Protein AF-A0AAP7IF58-F1 (afdb_monomer_lite)

Sequence (255 aa):
MSETLNISQKAHDRIKEIFDTTFDDEDFILTAIEEEQSNMLSVLTNERLRTEGFPEGATQENVSHKYHVKNNIDLDMWVEIHVVSLGLEGASDYDLEKQADDDIAVLGTIMENFQYVTLELEILESVEEWKSQNVVMTYSEVVHNIQAVISSTPYNFIQYMMIVNPYTIDEAIRQSFAEKEGVEIYNISDLKEGVDYAITLIQNDNVFRVADIAYKRIKDKEFDLAQYLDSQTFFKDIDLQNAVTIDVDILLEGN

Structure (mmCIF, N/CA/C/O backbone):
data_AF-A0AAP7IF58-F1
#
_entry.id   AF-A0AAP7IF58-F1
#
loop_
_atom_site.group_PDB
_atom_site.id
_atom_site.type_symbol
_atom_site.label_atom_id
_atom_site.label_alt_id
_atom_site.label_comp_id
_atom_site.label_asym_id
_atom_site.label_entity_id
_atom_site.label_seq_id
_atom_site.pdbx_PDB_ins_code
_atom_site.Cartn_x
_atom_site.Cartn_y
_atom_site.Cartn_z
_atom_site.occupancy
_atom_site.B_iso_or_equiv
_atom_site.auth_seq_id
_atom_site.auth_comp_id
_atom_site.auth_asym_id
_atom_site.auth_atom_id
_atom_site.pdbx_PDB_model_num
ATOM 1 N N . MET A 1 1 ? 6.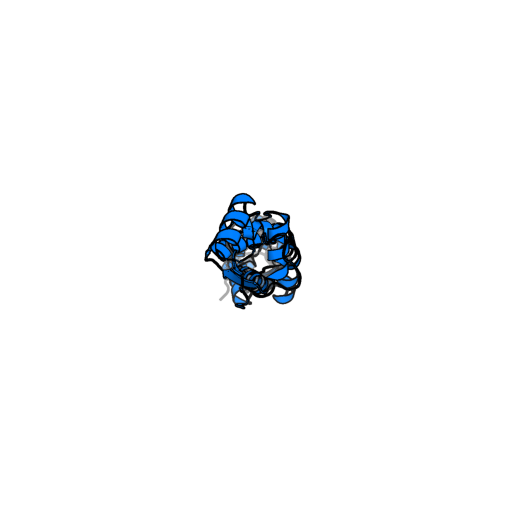810 8.690 -43.695 1.00 35.59 1 MET A N 1
ATOM 2 C CA . MET A 1 1 ? 7.985 8.451 -44.556 1.00 35.59 1 MET A CA 1
ATOM 3 C C . MET A 1 1 ? 9.163 8.621 -43.627 1.00 35.59 1 MET A C 1
ATOM 5 O O . MET A 1 1 ? 9.346 9.741 -43.182 1.00 35.59 1 MET A O 1
ATOM 9 N N . SER A 1 2 ? 9.808 7.526 -43.217 1.00 40.31 2 SER A N 1
ATOM 10 C CA . SER A 1 2 ? 10.996 7.601 -42.358 1.00 40.31 2 SER A CA 1
ATOM 11 C C . SER A 1 2 ? 12.122 8.181 -43.212 1.00 40.31 2 SER A C 1
ATOM 13 O O . SER A 1 2 ? 12.410 7.665 -44.298 1.00 40.31 2 SER A O 1
ATOM 15 N N . GLU A 1 3 ? 12.676 9.311 -42.784 1.00 54.25 3 GLU A N 1
ATOM 16 C CA . GLU A 1 3 ? 14.002 9.703 -43.238 1.00 54.25 3 GLU A CA 1
ATOM 17 C C . GLU A 1 3 ? 14.956 8.659 -42.664 1.00 54.25 3 GLU A C 1
ATOM 19 O O . GLU A 1 3 ? 14.905 8.314 -41.486 1.00 54.25 3 GLU A O 1
ATOM 24 N N . THR A 1 4 ? 15.745 8.034 -43.530 1.00 66.25 4 THR A N 1
ATOM 25 C CA . THR A 1 4 ? 16.731 7.057 -43.084 1.00 66.25 4 THR A CA 1
ATOM 26 C C . THR A 1 4 ? 17.783 7.815 -42.282 1.00 66.25 4 THR A C 1
ATOM 28 O O . THR A 1 4 ? 18.498 8.632 -42.864 1.00 66.25 4 THR A O 1
ATOM 31 N N . LEU A 1 5 ? 17.850 7.571 -40.969 1.00 77.06 5 LEU A N 1
ATOM 32 C CA . LEU A 1 5 ? 18.876 8.130 -40.088 1.00 77.06 5 LEU A CA 1
ATOM 33 C C . LEU A 1 5 ? 20.254 7.959 -40.728 1.00 77.06 5 LEU A C 1
ATOM 35 O O . LEU A 1 5 ? 20.603 6.876 -41.206 1.00 77.06 5 LEU A O 1
ATOM 39 N N . ASN A 1 6 ? 21.054 9.022 -40.727 1.00 84.50 6 ASN A N 1
ATOM 40 C CA . ASN A 1 6 ? 22.409 8.978 -41.264 1.00 84.50 6 ASN A CA 1
ATOM 41 C C . ASN A 1 6 ? 23.388 8.389 -40.232 1.00 84.50 6 ASN A C 1
ATOM 43 O O . ASN A 1 6 ? 24.265 9.091 -39.729 1.00 84.50 6 ASN A O 1
ATOM 47 N N . ILE A 1 7 ? 23.194 7.112 -39.896 1.00 85.88 7 ILE A N 1
ATOM 48 C CA . ILE A 1 7 ? 24.023 6.326 -38.971 1.00 85.88 7 ILE A CA 1
ATOM 49 C C . ILE A 1 7 ? 24.331 4.951 -39.577 1.00 85.88 7 ILE A C 1
ATOM 51 O O . ILE A 1 7 ? 23.637 4.490 -40.487 1.00 85.88 7 ILE A O 1
ATOM 55 N N . SER A 1 8 ? 25.377 4.274 -39.098 1.00 89.25 8 SER A N 1
ATOM 56 C CA . SER A 1 8 ? 25.658 2.908 -39.550 1.00 89.25 8 SER A CA 1
ATOM 57 C C . SER A 1 8 ? 24.661 1.902 -38.967 1.00 89.25 8 SER A C 1
ATOM 59 O O . SER A 1 8 ? 24.136 2.080 -37.867 1.00 89.25 8 SER A O 1
ATOM 61 N N . GLN A 1 9 ? 24.465 0.779 -39.667 1.00 90.00 9 GLN A N 1
ATOM 62 C CA . GLN A 1 9 ? 23.649 -0.328 -39.155 1.00 90.00 9 GLN A CA 1
ATOM 63 C C . GLN A 1 9 ? 24.203 -0.892 -37.838 1.00 90.00 9 GLN A C 1
ATOM 65 O O . GLN A 1 9 ? 23.442 -1.294 -36.970 1.00 90.00 9 GLN A O 1
ATOM 70 N N . LYS A 1 10 ? 25.532 -0.890 -37.670 1.00 90.12 10 LYS A N 1
ATOM 71 C CA . LYS A 1 10 ? 26.184 -1.383 -36.453 1.00 90.12 10 LYS A CA 1
ATOM 72 C C . LYS A 1 10 ? 25.820 -0.524 -35.240 1.00 90.12 10 LYS A C 1
ATOM 74 O O . LYS A 1 10 ? 25.446 -1.077 -34.212 1.00 90.12 10 LYS A O 1
ATOM 79 N N . ALA A 1 11 ? 25.916 0.800 -35.372 1.00 89.75 11 ALA A N 1
ATOM 80 C CA . ALA A 1 11 ? 25.546 1.725 -34.305 1.00 89.75 11 ALA A CA 1
ATOM 81 C C . ALA A 1 11 ? 24.043 1.645 -34.005 1.00 89.75 11 ALA A C 1
ATOM 83 O O . ALA A 1 11 ? 23.650 1.573 -32.846 1.00 89.75 11 ALA A O 1
ATOM 84 N N . HIS A 1 12 ? 23.214 1.573 -35.049 1.00 92.81 12 HIS A N 1
ATOM 85 C CA . HIS A 1 12 ? 21.772 1.386 -34.914 1.00 92.81 12 HIS A CA 1
ATOM 86 C C . HIS A 1 12 ? 21.418 0.135 -34.091 1.00 92.81 12 HIS A C 1
ATOM 88 O O . HIS A 1 12 ? 20.685 0.228 -33.109 1.00 92.81 12 HIS A O 1
ATOM 94 N N . ASP A 1 13 ? 21.960 -1.030 -34.461 1.00 92.75 13 ASP A N 1
ATOM 95 C CA . ASP A 1 13 ? 21.670 -2.298 -33.781 1.00 92.75 13 ASP A CA 1
ATOM 96 C C . ASP A 1 13 ? 22.154 -2.290 -32.325 1.00 92.75 13 ASP A C 1
ATOM 98 O O . ASP A 1 13 ? 21.493 -2.854 -31.455 1.00 92.75 13 ASP A O 1
ATOM 102 N N . ARG A 1 14 ? 23.272 -1.607 -32.044 1.00 91.50 14 ARG A N 1
ATOM 103 C CA . ARG A 1 14 ? 23.792 -1.452 -30.683 1.00 91.50 14 ARG A CA 1
ATOM 104 C C . ARG A 1 14 ? 22.882 -0.588 -29.810 1.00 91.50 14 ARG A C 1
ATOM 106 O O . ARG A 1 14 ? 22.557 -0.995 -28.702 1.00 91.50 14 ARG A O 1
ATOM 113 N N . ILE A 1 15 ? 22.448 0.573 -30.305 1.00 93.00 15 ILE A N 1
ATOM 114 C CA . ILE A 1 15 ? 21.514 1.451 -29.577 1.00 93.00 15 ILE A CA 1
ATOM 115 C C . ILE A 1 15 ? 20.202 0.703 -29.311 1.00 93.00 15 ILE A C 1
ATOM 117 O O . ILE A 1 15 ? 19.665 0.754 -28.207 1.00 93.00 15 ILE A O 1
ATOM 121 N N . LYS A 1 16 ? 19.714 -0.043 -30.308 1.00 94.94 16 LYS A N 1
ATOM 122 C CA . LYS A 1 16 ? 18.510 -0.869 -30.193 1.00 94.94 16 LYS A CA 1
ATOM 123 C C . LYS A 1 16 ? 18.621 -1.914 -29.080 1.00 94.94 16 LYS A C 1
ATOM 125 O O . LYS A 1 16 ? 17.696 -2.032 -28.287 1.00 94.94 16 LYS A O 1
ATOM 130 N N . GLU A 1 17 ? 19.735 -2.645 -29.021 1.00 94.94 17 GLU A N 1
ATOM 131 C CA . GLU A 1 17 ? 20.019 -3.636 -27.969 1.00 94.94 17 GLU A CA 1
ATOM 132 C C . GLU A 1 17 ? 20.046 -2.999 -26.573 1.00 94.94 17 GLU A C 1
ATOM 134 O O . GLU A 1 17 ? 19.559 -3.591 -25.609 1.00 94.94 17 GLU A O 1
ATOM 139 N N . ILE A 1 18 ? 20.589 -1.786 -26.463 1.00 94.62 18 ILE A N 1
ATOM 140 C CA . ILE A 1 18 ? 20.634 -1.060 -25.193 1.00 94.62 18 ILE A CA 1
ATOM 141 C C . ILE A 1 18 ? 19.223 -0.691 -24.741 1.00 94.62 18 ILE A C 1
ATOM 143 O O . ILE A 1 18 ? 18.865 -1.031 -23.621 1.00 94.62 18 ILE A O 1
ATOM 147 N N . PHE A 1 19 ? 18.390 -0.101 -25.608 1.00 94.88 19 PHE A N 1
ATOM 148 C CA . PHE A 1 19 ? 16.993 0.181 -25.256 1.00 94.88 19 PHE A CA 1
ATOM 149 C C . PHE A 1 19 ? 16.212 -1.083 -24.890 1.00 94.88 19 PHE A C 1
ATOM 151 O O . PHE A 1 19 ? 15.441 -1.046 -23.937 1.00 94.88 19 PHE A O 1
ATOM 158 N N . ASP A 1 20 ? 16.412 -2.187 -25.616 1.00 95.25 20 ASP A N 1
ATOM 159 C CA . ASP A 1 20 ? 15.797 -3.482 -25.293 1.00 95.25 20 ASP A CA 1
ATOM 160 C C . ASP A 1 20 ? 16.161 -3.908 -23.863 1.00 95.25 20 ASP A C 1
ATOM 162 O O . ASP A 1 20 ? 15.289 -4.139 -23.031 1.00 95.25 20 ASP A O 1
ATOM 166 N N . THR A 1 21 ? 17.456 -3.872 -23.540 1.00 94.44 21 THR A N 1
ATOM 167 C CA . THR A 1 21 ? 17.972 -4.225 -22.210 1.00 94.44 21 THR A CA 1
ATOM 168 C C . THR A 1 21 ? 17.466 -3.272 -21.123 1.00 94.44 21 THR A C 1
ATOM 170 O O . THR A 1 21 ? 17.133 -3.711 -20.027 1.00 94.44 21 THR A O 1
ATOM 173 N N . THR A 1 22 ? 17.388 -1.970 -21.410 1.00 93.69 22 THR A N 1
ATOM 174 C CA . THR A 1 22 ? 16.878 -0.967 -20.468 1.00 93.69 22 THR A CA 1
ATOM 175 C C . THR A 1 22 ? 15.392 -1.172 -20.180 1.00 93.69 22 THR A C 1
ATOM 177 O O . THR A 1 22 ? 14.984 -1.032 -19.034 1.00 93.69 22 THR A O 1
ATOM 180 N N . PHE A 1 23 ? 14.578 -1.513 -21.184 1.00 94.00 23 PHE A N 1
ATOM 181 C CA . PHE A 1 23 ? 13.160 -1.818 -20.970 1.00 94.00 23 PHE A CA 1
ATOM 182 C C . PHE A 1 23 ? 12.930 -3.176 -20.294 1.00 94.00 23 PHE A C 1
ATOM 184 O O . PHE A 1 23 ? 11.933 -3.319 -19.588 1.00 94.00 23 PHE A O 1
ATOM 191 N N . ASP A 1 24 ? 13.839 -4.138 -20.466 1.00 93.75 24 ASP A N 1
ATOM 192 C CA . ASP A 1 24 ? 13.829 -5.403 -19.721 1.00 93.75 24 ASP A CA 1
ATOM 193 C C . ASP A 1 24 ? 14.178 -5.211 -18.227 1.00 93.75 24 ASP A C 1
ATOM 195 O O . ASP A 1 24 ? 13.747 -6.005 -17.385 1.00 93.75 24 ASP A O 1
ATOM 199 N N . ASP A 1 25 ? 14.921 -4.155 -17.877 1.00 93.44 25 ASP A N 1
ATOM 200 C CA . ASP A 1 25 ? 15.233 -3.763 -16.496 1.00 93.44 25 ASP A CA 1
ATOM 201 C C . ASP A 1 25 ? 14.221 -2.731 -15.959 1.00 93.44 25 ASP A C 1
ATOM 203 O O . ASP A 1 25 ? 14.489 -1.532 -15.839 1.00 93.44 25 ASP A O 1
ATOM 207 N N . GLU A 1 26 ? 13.014 -3.210 -15.634 1.00 90.25 26 GLU A N 1
ATOM 208 C CA . GLU A 1 26 ? 11.931 -2.374 -15.089 1.00 90.25 26 GLU A CA 1
ATOM 209 C C . GLU A 1 26 ? 12.372 -1.588 -13.840 1.00 90.25 26 GLU A C 1
ATOM 211 O O . GLU A 1 26 ? 12.016 -0.417 -13.693 1.00 90.25 26 GLU A O 1
ATOM 216 N N . ASP A 1 27 ? 13.159 -2.211 -12.955 1.00 91.31 27 ASP A N 1
ATOM 217 C CA . ASP A 1 27 ? 13.590 -1.626 -11.680 1.00 91.31 27 ASP A CA 1
ATOM 218 C C . ASP A 1 27 ? 14.484 -0.400 -11.905 1.00 91.31 27 ASP A C 1
ATOM 220 O O . ASP A 1 27 ? 14.366 0.602 -11.189 1.00 91.31 27 ASP A O 1
ATOM 224 N N . PHE A 1 28 ? 15.342 -0.441 -12.927 1.00 91.69 28 PHE A N 1
ATOM 225 C CA . PHE A 1 28 ? 16.192 0.684 -13.298 1.00 91.69 28 PHE A CA 1
ATOM 226 C C . PHE A 1 28 ? 15.374 1.916 -13.714 1.00 91.69 28 PHE A C 1
ATOM 228 O O . PHE A 1 28 ? 15.616 3.023 -13.222 1.00 91.69 28 PHE A O 1
ATOM 235 N N . ILE A 1 29 ? 14.351 1.728 -14.554 1.00 91.62 29 ILE A N 1
ATOM 236 C CA . ILE A 1 29 ? 13.464 2.818 -14.988 1.00 91.62 29 ILE A CA 1
ATOM 237 C C . ILE A 1 29 ? 12.595 3.314 -13.823 1.00 91.62 29 ILE A C 1
ATOM 239 O O . ILE A 1 29 ? 12.428 4.523 -13.645 1.00 91.62 29 ILE A O 1
ATOM 243 N N . LEU A 1 30 ? 12.046 2.404 -13.014 1.00 91.12 30 LEU A N 1
ATOM 244 C CA . LEU A 1 30 ? 11.203 2.758 -11.869 1.00 91.12 30 LEU A CA 1
ATOM 245 C C . LEU A 1 30 ? 11.969 3.560 -10.819 1.00 91.12 30 LEU A C 1
ATOM 247 O O . LEU A 1 30 ? 11.430 4.543 -10.315 1.00 91.12 30 LEU A O 1
ATOM 251 N N . THR A 1 31 ? 13.230 3.212 -10.556 1.00 90.69 31 THR A N 1
ATOM 252 C CA . THR A 1 31 ? 14.094 3.972 -9.642 1.00 90.69 31 THR A CA 1
ATOM 253 C C . THR A 1 31 ? 14.252 5.420 -10.113 1.00 90.69 31 THR A C 1
ATOM 255 O O . THR A 1 31 ? 14.099 6.347 -9.320 1.00 90.69 31 THR A O 1
ATOM 258 N N . ALA A 1 32 ? 14.474 5.641 -11.413 1.00 88.56 32 ALA A N 1
ATOM 259 C CA . ALA A 1 32 ? 14.572 6.991 -11.968 1.00 88.56 32 ALA A CA 1
ATOM 260 C C . ALA A 1 32 ? 13.256 7.781 -11.817 1.00 88.56 32 ALA A C 1
ATOM 262 O O . ALA A 1 32 ? 13.265 8.953 -11.434 1.00 88.56 32 ALA A O 1
ATOM 263 N N . ILE A 1 33 ? 12.109 7.134 -12.050 1.00 87.12 33 ILE A N 1
ATOM 264 C CA . ILE A 1 33 ? 10.788 7.756 -11.862 1.00 87.12 33 ILE A CA 1
ATOM 265 C C . ILE A 1 33 ? 10.543 8.088 -10.387 1.00 87.12 33 ILE A C 1
ATOM 267 O O . ILE A 1 33 ? 9.980 9.138 -10.082 1.00 87.12 33 ILE A O 1
ATOM 271 N N . GLU A 1 34 ? 10.948 7.220 -9.463 1.00 86.69 34 GLU A N 1
ATOM 272 C CA . GLU A 1 34 ? 10.846 7.480 -8.028 1.00 86.69 34 GLU A CA 1
ATOM 273 C C . GLU A 1 34 ? 11.700 8.679 -7.609 1.00 86.69 34 GLU A C 1
ATOM 275 O O . GLU A 1 34 ? 11.218 9.541 -6.873 1.00 86.69 34 GLU A O 1
ATOM 280 N N . GLU A 1 35 ? 12.931 8.785 -8.107 1.00 86.31 35 GLU A N 1
ATOM 281 C CA . GLU A 1 35 ? 13.823 9.903 -7.795 1.00 86.31 35 GLU A CA 1
ATOM 282 C C . GLU A 1 35 ? 13.307 11.239 -8.346 1.00 86.31 35 GLU A C 1
ATOM 284 O O . GLU A 1 35 ? 13.344 12.254 -7.642 1.00 86.31 35 GLU A O 1
ATOM 289 N N . GLU A 1 36 ? 12.778 11.258 -9.573 1.00 80.31 36 GLU A N 1
ATOM 290 C CA . GLU A 1 36 ? 12.276 12.490 -10.187 1.00 80.31 36 GLU A CA 1
ATOM 291 C C . GLU A 1 36 ? 10.846 12.849 -9.758 1.00 80.31 36 GLU A C 1
ATOM 293 O O . GLU A 1 36 ? 10.506 14.030 -9.643 1.00 80.31 36 GLU A O 1
ATOM 298 N N . GLN A 1 37 ? 9.987 11.848 -9.543 1.00 77.06 37 GLN A N 1
ATOM 299 C CA . GLN A 1 37 ? 8.532 11.991 -9.420 1.00 77.06 37 GLN A CA 1
ATOM 300 C C . GLN A 1 37 ? 7.921 11.072 -8.342 1.00 77.06 37 GLN A C 1
ATOM 302 O O . GLN A 1 37 ? 6.793 10.603 -8.502 1.00 77.06 37 GLN A O 1
ATOM 307 N N . SER A 1 38 ? 8.596 10.865 -7.203 1.00 70.50 38 SER A N 1
ATOM 308 C CA . SER A 1 38 ? 8.119 10.031 -6.074 1.00 70.50 38 SER A CA 1
ATOM 309 C C . SER A 1 38 ? 6.627 10.211 -5.729 1.00 70.50 38 SER A C 1
ATOM 311 O O . SER A 1 38 ? 5.880 9.248 -5.541 1.00 70.50 38 SER A O 1
ATOM 313 N N . ASN A 1 39 ? 6.142 11.458 -5.713 1.00 79.56 39 ASN A N 1
ATOM 314 C CA . ASN A 1 39 ? 4.748 11.762 -5.376 1.00 79.56 39 ASN A CA 1
ATOM 315 C C . ASN A 1 39 ? 3.738 11.279 -6.430 1.00 79.56 39 ASN A C 1
ATOM 317 O O . ASN A 1 39 ? 2.575 11.056 -6.108 1.00 79.56 39 ASN A O 1
ATOM 321 N N . MET A 1 40 ? 4.146 11.147 -7.692 1.00 83.94 40 MET A N 1
ATOM 322 C CA . MET A 1 40 ? 3.262 10.689 -8.761 1.00 83.94 40 MET A CA 1
ATOM 323 C C . MET A 1 40 ? 2.879 9.224 -8.551 1.00 83.94 40 MET A C 1
ATOM 325 O O . MET A 1 40 ? 1.695 8.894 -8.617 1.00 83.94 40 MET A O 1
ATOM 329 N N . LEU A 1 41 ? 3.857 8.359 -8.263 1.00 86.81 41 LEU A N 1
ATOM 330 C CA . LEU A 1 41 ? 3.608 6.933 -8.046 1.00 86.81 41 LEU A CA 1
ATOM 331 C C . LEU A 1 41 ? 2.720 6.712 -6.816 1.00 86.81 41 LEU A C 1
ATOM 333 O O . LEU A 1 41 ? 1.725 5.992 -6.898 1.00 86.81 41 LEU A O 1
ATOM 337 N N . SER A 1 42 ? 2.967 7.431 -5.718 1.00 86.94 42 SER A N 1
ATOM 338 C CA . SER A 1 42 ? 2.111 7.324 -4.530 1.00 86.94 42 SER A CA 1
ATOM 339 C C . SER A 1 42 ? 0.667 7.742 -4.786 1.00 86.94 42 SER A C 1
ATOM 341 O O . SER A 1 42 ? -0.262 7.036 -4.387 1.00 86.94 42 SER A O 1
ATOM 343 N N . VAL A 1 43 ? 0.450 8.838 -5.517 1.00 86.81 43 VAL A N 1
ATOM 344 C CA . VAL A 1 43 ? -0.896 9.273 -5.912 1.00 86.81 43 VAL A CA 1
ATOM 345 C C . VAL A 1 43 ? -1.566 8.234 -6.813 1.00 86.81 43 VAL A C 1
ATOM 347 O O . VAL A 1 43 ? -2.721 7.886 -6.572 1.00 86.81 43 VAL A O 1
ATOM 350 N N . LEU A 1 44 ? -0.855 7.699 -7.809 1.00 87.56 44 LEU A N 1
ATOM 351 C CA . LEU A 1 44 ? -1.392 6.684 -8.720 1.00 87.56 44 LEU A CA 1
ATOM 352 C C . LEU A 1 44 ? -1.766 5.392 -7.987 1.00 87.56 44 LEU A C 1
ATOM 354 O O . LEU A 1 44 ? -2.853 4.859 -8.221 1.00 87.56 44 LEU A O 1
ATOM 358 N N . THR A 1 45 ? -0.908 4.915 -7.079 1.00 90.88 45 THR A N 1
ATOM 359 C CA . THR A 1 45 ? -1.205 3.727 -6.270 1.00 90.88 45 THR A CA 1
ATOM 360 C C . THR A 1 45 ? -2.427 3.955 -5.399 1.00 90.88 45 THR A C 1
ATOM 362 O O . THR A 1 45 ? -3.377 3.180 -5.468 1.00 90.88 45 THR A O 1
ATOM 365 N N . ASN A 1 46 ? -2.472 5.049 -4.639 1.00 88.62 46 ASN A N 1
ATOM 366 C CA . ASN A 1 46 ? -3.586 5.311 -3.727 1.00 88.62 46 ASN A CA 1
ATOM 367 C C . ASN A 1 46 ? -4.930 5.463 -4.468 1.00 88.62 46 ASN A C 1
ATOM 369 O O . ASN A 1 46 ? -5.957 4.955 -4.016 1.00 88.62 46 ASN A O 1
ATOM 373 N N . GLU A 1 47 ? -4.936 6.106 -5.639 1.00 89.50 47 GLU A N 1
ATOM 374 C CA . GLU A 1 47 ? -6.131 6.205 -6.485 1.00 89.50 47 GLU A CA 1
ATOM 375 C C . GLU A 1 47 ? -6.579 4.843 -7.032 1.00 89.50 47 GLU A C 1
ATOM 377 O O . GLU A 1 47 ? -7.784 4.549 -7.091 1.00 89.50 47 GLU A O 1
ATOM 382 N N . ARG A 1 48 ? -5.624 3.978 -7.392 1.00 91.62 48 ARG A N 1
ATOM 383 C CA . ARG A 1 48 ? -5.918 2.614 -7.832 1.00 91.62 48 ARG A CA 1
ATOM 384 C C . ARG A 1 48 ? -6.516 1.779 -6.704 1.00 91.62 48 ARG A C 1
ATOM 386 O O . ARG A 1 48 ? -7.575 1.191 -6.909 1.00 91.62 48 ARG A O 1
ATOM 393 N N . LEU A 1 49 ? -5.908 1.803 -5.517 1.00 91.94 49 LEU A N 1
ATOM 394 C CA . LEU A 1 49 ? -6.404 1.117 -4.319 1.00 91.94 49 LEU A CA 1
ATOM 395 C C . LEU A 1 49 ? -7.850 1.518 -4.005 1.00 91.94 49 LEU A C 1
ATOM 397 O O . LEU A 1 49 ? -8.712 0.661 -3.800 1.00 91.94 49 LEU A O 1
ATOM 401 N N . ARG A 1 50 ? -8.152 2.821 -4.060 1.00 88.62 50 ARG A N 1
ATOM 402 C CA . ARG A 1 50 ? -9.516 3.333 -3.869 1.00 88.62 50 ARG A CA 1
ATOM 403 C C . ARG A 1 50 ? -10.495 2.773 -4.902 1.00 88.62 50 ARG A C 1
ATOM 405 O O . ARG A 1 50 ? -11.621 2.423 -4.555 1.00 88.62 50 ARG A O 1
ATOM 412 N N . THR A 1 51 ? -10.077 2.690 -6.162 1.00 89.75 51 THR A N 1
ATOM 413 C CA . THR A 1 51 ? -10.906 2.161 -7.258 1.00 89.75 51 THR A CA 1
ATOM 414 C C . THR A 1 51 ? -11.167 0.660 -7.105 1.00 89.75 51 THR A C 1
ATOM 416 O O . THR A 1 51 ? -12.249 0.190 -7.452 1.00 89.75 51 THR A O 1
ATOM 419 N N . GLU A 1 52 ? -10.212 -0.083 -6.547 1.00 88.62 52 GLU A N 1
ATOM 420 C CA . GLU A 1 52 ? -10.335 -1.517 -6.258 1.00 88.62 52 GLU A CA 1
ATOM 421 C C . GLU A 1 52 ? -11.089 -1.822 -4.950 1.00 88.62 52 GLU A C 1
ATOM 423 O O . GLU A 1 52 ? 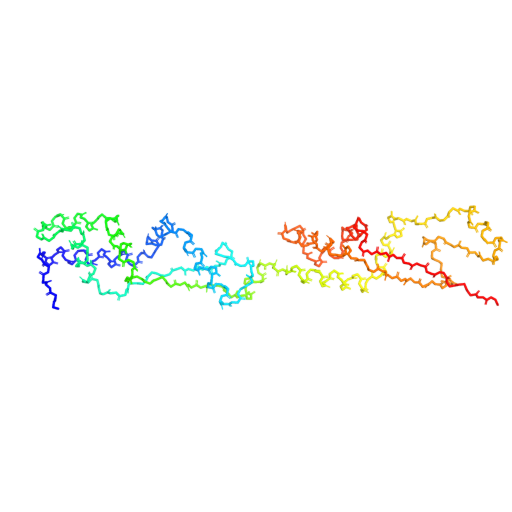-11.372 -2.981 -4.652 1.00 88.62 52 GLU A O 1
ATOM 428 N N . GLY A 1 53 ? -11.494 -0.793 -4.196 1.00 86.25 53 GLY A N 1
ATOM 429 C CA . GLY A 1 53 ? -12.325 -0.938 -2.998 1.00 86.25 53 GLY A CA 1
ATOM 430 C C . GLY A 1 53 ? -11.542 -1.179 -1.707 1.00 86.25 53 GLY A C 1
ATOM 431 O O . GLY A 1 53 ? -12.128 -1.615 -0.709 1.00 86.25 53 GLY A O 1
ATOM 432 N N . PHE A 1 54 ? -10.240 -0.884 -1.700 1.00 88.00 54 PHE A N 1
ATOM 433 C CA . PHE A 1 54 ? -9.462 -0.878 -0.467 1.00 88.00 54 PHE A CA 1
ATOM 434 C C . PHE A 1 54 ? -9.950 0.228 0.498 1.00 88.00 54 PHE A C 1
ATOM 436 O O . PHE A 1 54 ? -10.417 1.282 0.054 1.00 88.00 54 PHE A O 1
ATOM 443 N N . PRO A 1 55 ? -9.864 0.016 1.827 1.00 80.50 55 PRO A N 1
ATOM 444 C CA . PRO A 1 55 ? -10.241 1.024 2.824 1.00 80.50 55 PRO A CA 1
ATOM 445 C C . PRO A 1 55 ? -9.337 2.271 2.805 1.00 80.50 55 PRO A C 1
ATOM 447 O O . PRO A 1 55 ? -8.203 2.205 2.355 1.00 80.50 55 PRO A O 1
ATOM 450 N N . GLU A 1 56 ? -9.783 3.382 3.407 1.00 77.38 56 GLU A N 1
ATOM 451 C CA . GLU A 1 56 ? -9.027 4.657 3.491 1.00 77.38 56 GLU A CA 1
ATOM 452 C C . GLU A 1 56 ? -7.663 4.534 4.208 1.00 77.38 56 GLU A C 1
ATOM 454 O O . GLU A 1 56 ? -6.784 5.371 4.036 1.00 77.38 56 GLU A O 1
ATOM 459 N N . GLY A 1 57 ? -7.469 3.478 5.004 1.00 77.44 57 GLY A N 1
ATOM 460 C CA . GLY A 1 57 ? -6.188 3.169 5.645 1.00 77.44 57 GLY A CA 1
ATOM 461 C C . GLY A 1 57 ? -5.182 2.432 4.755 1.00 77.44 57 GLY A C 1
ATOM 462 O O . GLY A 1 57 ? -4.040 2.262 5.179 1.00 77.44 57 GLY A O 1
ATOM 463 N N . ALA A 1 58 ? -5.589 1.971 3.571 1.00 85.62 58 ALA A N 1
ATOM 464 C CA . ALA A 1 58 ? -4.715 1.303 2.617 1.00 85.62 58 ALA A CA 1
ATOM 465 C C . ALA A 1 58 ? -3.974 2.336 1.766 1.00 85.62 58 ALA A C 1
ATOM 467 O O . ALA A 1 58 ? -4.589 3.197 1.135 1.00 85.62 58 ALA A O 1
ATOM 468 N N . THR A 1 59 ? -2.651 2.252 1.759 1.00 88.19 59 THR A N 1
ATOM 469 C CA . THR A 1 59 ? -1.759 3.169 1.050 1.00 88.19 59 THR A CA 1
ATOM 470 C C . THR A 1 59 ? -0.666 2.385 0.334 1.00 88.19 59 THR A C 1
ATOM 472 O O . THR A 1 59 ? -0.438 1.211 0.624 1.00 88.19 59 THR A O 1
ATOM 475 N N . GLN A 1 60 ? 0.065 3.050 -0.562 1.00 88.19 60 GLN A N 1
ATOM 476 C CA . GLN A 1 60 ? 1.262 2.487 -1.198 1.00 88.19 60 GLN A CA 1
ATOM 477 C C . GLN A 1 60 ? 2.244 1.848 -0.190 1.00 88.19 60 GLN A C 1
ATOM 479 O O . GLN A 1 60 ? 2.893 0.858 -0.502 1.00 88.19 60 GLN A O 1
ATOM 484 N N . GLU A 1 61 ? 2.349 2.385 1.029 1.00 87.12 61 GLU A N 1
ATOM 485 C CA . GLU A 1 61 ? 3.310 1.913 2.037 1.00 87.12 61 GLU A CA 1
ATOM 486 C C . GLU A 1 61 ? 2.916 0.586 2.696 1.00 87.12 61 GLU A C 1
ATOM 488 O O . GLU A 1 61 ? 3.769 -0.094 3.267 1.00 87.12 61 GLU A O 1
ATOM 493 N N . ASN A 1 62 ? 1.628 0.239 2.684 1.00 87.12 62 ASN A N 1
ATOM 494 C CA . ASN A 1 62 ? 1.110 -0.911 3.422 1.00 87.12 62 ASN A CA 1
ATOM 495 C C . ASN A 1 62 ? 0.313 -1.894 2.562 1.00 87.12 62 ASN A C 1
ATOM 497 O O . ASN A 1 62 ? -0.239 -2.840 3.119 1.00 87.12 62 ASN A O 1
ATOM 501 N N . VAL A 1 63 ? 0.263 -1.681 1.245 1.00 91.88 63 VAL A N 1
ATOM 502 C CA . VAL A 1 63 ? -0.270 -2.630 0.266 1.00 91.88 63 VAL A CA 1
ATOM 503 C C . VAL A 1 63 ? 0.857 -3.104 -0.643 1.00 91.88 63 VAL A C 1
ATOM 505 O O . VAL A 1 63 ? 1.604 -2.310 -1.212 1.00 91.88 63 VAL A O 1
ATOM 508 N N . SER A 1 64 ? 0.947 -4.412 -0.815 1.00 93.00 64 SER A N 1
ATOM 509 C CA . SER A 1 64 ? 1.855 -5.094 -1.724 1.00 93.00 64 SER A CA 1
ATOM 510 C C . SER A 1 64 ? 1.442 -4.809 -3.165 1.00 93.00 64 SER A C 1
ATOM 512 O O . SER A 1 64 ? 0.345 -5.163 -3.599 1.00 93.00 64 SER A O 1
ATOM 514 N N . HIS A 1 65 ? 2.329 -4.172 -3.917 1.00 93.06 65 HIS A N 1
ATOM 515 C CA . HIS A 1 65 ? 2.094 -3.785 -5.301 1.00 93.06 65 HIS A CA 1
ATOM 516 C C . HIS A 1 65 ? 3.396 -3.865 -6.096 1.00 93.06 65 HIS A C 1
ATOM 518 O O . HIS A 1 65 ? 4.488 -3.847 -5.525 1.00 93.06 65 HIS A O 1
ATOM 524 N N . LYS A 1 66 ? 3.270 -3.953 -7.417 1.00 92.38 66 LYS A N 1
ATOM 525 C CA . LYS A 1 66 ? 4.383 -3.877 -8.357 1.00 92.38 66 LYS A CA 1
ATOM 526 C C . LYS A 1 66 ? 4.001 -2.986 -9.536 1.00 92.38 66 LYS A C 1
ATOM 528 O O . LYS A 1 66 ? 2.875 -3.038 -10.027 1.00 92.38 66 LYS A O 1
ATOM 533 N N . TYR A 1 67 ? 4.950 -2.175 -9.987 1.00 92.12 67 TYR A N 1
ATOM 534 C CA . TYR A 1 67 ? 4.831 -1.456 -11.246 1.00 92.12 67 TYR A CA 1
ATOM 535 C C . TYR A 1 67 ? 5.494 -2.228 -12.382 1.00 92.12 67 TYR A C 1
ATOM 537 O O . TYR A 1 67 ? 6.525 -2.869 -12.193 1.00 92.12 67 TYR A O 1
ATOM 545 N N . HIS A 1 68 ? 4.904 -2.112 -13.563 1.00 91.75 68 HIS A N 1
ATOM 546 C CA . HIS A 1 68 ? 5.440 -2.609 -14.817 1.00 91.75 68 HIS A CA 1
ATOM 547 C C . HIS A 1 68 ? 5.628 -1.457 -15.786 1.00 91.75 68 HIS A C 1
ATOM 549 O O . HIS A 1 68 ? 4.757 -0.590 -15.918 1.00 91.75 68 HIS A O 1
ATOM 555 N N . VAL A 1 69 ? 6.764 -1.465 -16.474 1.00 92.75 69 VAL A N 1
ATOM 556 C CA . VAL A 1 69 ? 7.110 -0.455 -17.468 1.00 92.75 69 VAL A CA 1
ATOM 557 C C . VAL A 1 69 ? 6.952 -1.080 -18.839 1.00 92.75 69 VAL A C 1
ATOM 559 O O . VAL A 1 69 ? 7.613 -2.054 -19.179 1.00 92.75 69 VAL A O 1
ATOM 562 N N . LYS A 1 70 ? 6.067 -0.508 -19.650 1.00 92.00 70 LYS A N 1
ATOM 563 C CA . LYS A 1 70 ? 5.780 -1.026 -20.981 1.00 92.00 70 LYS A CA 1
ATOM 564 C C . LYS A 1 70 ? 6.119 -0.013 -22.055 1.00 92.00 70 LYS A C 1
ATOM 566 O O . LYS A 1 70 ? 5.580 1.094 -22.075 1.00 92.00 70 LYS A O 1
ATOM 571 N N . ASN A 1 71 ? 6.968 -0.432 -22.983 1.00 93.56 71 ASN A N 1
ATOM 572 C CA . ASN A 1 71 ? 7.236 0.298 -24.210 1.00 93.56 71 ASN A CA 1
ATOM 573 C C . ASN A 1 71 ? 6.054 0.157 -25.196 1.00 93.56 71 ASN A C 1
ATOM 575 O O . ASN A 1 71 ? 5.625 -0.957 -25.500 1.00 93.56 71 ASN A O 1
ATOM 579 N N . ASN A 1 72 ? 5.540 1.278 -25.713 1.00 94.75 72 ASN A N 1
ATOM 580 C CA . ASN A 1 72 ? 4.420 1.302 -26.663 1.00 94.75 72 ASN A CA 1
ATOM 581 C C . ASN A 1 72 ? 4.817 1.567 -28.121 1.00 94.75 72 ASN A C 1
ATOM 583 O O . ASN A 1 72 ? 3.935 1.658 -28.978 1.00 94.75 72 ASN A O 1
ATOM 587 N N . ILE A 1 73 ? 6.107 1.722 -28.414 1.00 95.25 73 ILE A N 1
ATOM 588 C CA . ILE A 1 73 ? 6.616 1.956 -29.770 1.00 95.25 73 ILE A CA 1
ATOM 589 C C . ILE A 1 73 ? 7.737 0.972 -30.103 1.00 95.25 73 ILE A C 1
ATOM 591 O O . ILE A 1 73 ? 8.372 0.398 -29.224 1.00 95.25 73 ILE A O 1
ATOM 595 N N . ASP A 1 74 ? 7.998 0.766 -31.389 1.00 95.56 74 ASP A N 1
ATOM 596 C CA . ASP A 1 74 ? 9.085 -0.116 -31.812 1.00 95.56 74 ASP A CA 1
ATOM 597 C C . ASP A 1 74 ? 10.451 0.450 -31.390 1.00 95.56 74 ASP A C 1
ATOM 599 O O . ASP A 1 74 ? 10.673 1.661 -31.426 1.00 95.56 74 ASP A O 1
ATOM 603 N N . LEU A 1 75 ? 11.400 -0.424 -31.041 1.00 95.50 75 LEU A N 1
ATOM 604 C CA . LEU A 1 75 ? 12.749 -0.004 -30.632 1.00 95.50 75 LEU A CA 1
ATOM 605 C C . LEU A 1 75 ? 13.493 0.781 -31.725 1.00 95.50 75 LEU A C 1
ATOM 607 O O . LEU A 1 75 ? 14.316 1.629 -31.410 1.00 95.50 75 LEU A O 1
ATOM 611 N N . ASP A 1 76 ? 13.175 0.558 -33.003 1.00 94.94 76 ASP A N 1
ATOM 612 C CA . ASP A 1 76 ? 13.739 1.347 -34.109 1.00 94.94 76 ASP A CA 1
ATOM 613 C C . ASP A 1 76 ? 13.335 2.834 -34.011 1.00 94.94 76 ASP A C 1
ATOM 615 O O . ASP A 1 76 ? 14.123 3.723 -34.325 1.00 94.94 76 ASP A O 1
ATOM 619 N N . MET A 1 77 ? 12.132 3.116 -33.497 1.00 94.94 77 MET A N 1
ATOM 620 C CA . MET A 1 77 ? 11.678 4.480 -33.218 1.00 94.94 77 MET A CA 1
ATOM 621 C C . MET A 1 77 ? 12.428 5.083 -32.022 1.00 94.94 77 MET A C 1
ATOM 623 O O . MET A 1 77 ? 12.729 6.271 -32.030 1.00 94.94 77 MET A O 1
ATOM 627 N N . TRP A 1 78 ? 12.769 4.280 -31.008 1.00 95.62 78 TRP A N 1
ATOM 628 C CA . TRP A 1 78 ? 13.603 4.739 -29.891 1.00 95.62 78 TRP A CA 1
ATOM 629 C C . TRP A 1 78 ? 15.012 5.123 -30.338 1.00 95.62 78 TRP A C 1
ATOM 631 O O . TRP A 1 78 ? 15.523 6.150 -29.897 1.00 95.62 78 TRP A O 1
ATOM 641 N N . VAL A 1 79 ? 15.607 4.363 -31.264 1.00 94.12 79 VAL A N 1
ATOM 642 C CA . VAL A 1 79 ? 16.891 4.727 -31.885 1.00 94.12 79 VAL A CA 1
ATOM 643 C C . VAL A 1 79 ? 16.777 6.077 -32.601 1.00 94.12 79 VAL A C 1
ATOM 645 O O . VAL A 1 79 ? 17.635 6.937 -32.414 1.00 94.12 79 VAL A O 1
ATOM 648 N N . GLU A 1 80 ? 15.711 6.291 -33.380 1.00 93.69 80 GLU A N 1
ATOM 649 C CA . GLU A 1 80 ? 15.456 7.571 -34.057 1.00 93.69 80 GLU A CA 1
ATOM 650 C C . GLU A 1 80 ? 15.325 8.723 -33.063 1.00 93.69 80 GLU A C 1
ATOM 652 O O . GLU A 1 80 ? 16.031 9.723 -33.186 1.00 93.69 80 GLU A O 1
ATOM 657 N N . ILE A 1 81 ? 14.491 8.555 -32.036 1.00 93.88 81 ILE A N 1
ATOM 658 C CA . ILE A 1 81 ? 14.289 9.558 -30.990 1.00 93.88 81 ILE A CA 1
ATOM 659 C C . ILE A 1 81 ? 15.615 9.897 -30.305 1.00 93.88 81 ILE A C 1
ATOM 661 O O . ILE A 1 81 ? 15.920 11.076 -30.179 1.00 93.88 81 ILE A O 1
ATOM 665 N N . HIS A 1 82 ? 16.412 8.903 -29.912 1.00 92.94 82 HIS A N 1
ATOM 666 C CA . HIS A 1 82 ? 17.681 9.103 -29.208 1.00 92.94 82 HIS A CA 1
ATOM 667 C C . HIS A 1 82 ? 18.719 9.849 -30.054 1.00 92.94 82 HIS A C 1
ATOM 669 O O . HIS A 1 82 ? 19.372 10.783 -29.588 1.00 92.94 82 HIS A O 1
ATOM 675 N N . VAL A 1 83 ? 18.862 9.467 -31.325 1.00 91.50 83 VAL A N 1
ATOM 676 C CA . VAL A 1 83 ? 19.818 10.111 -32.237 1.00 91.50 83 VAL A CA 1
ATOM 677 C C . VAL A 1 83 ? 19.398 11.547 -32.539 1.00 91.50 83 VAL A C 1
ATOM 679 O O . VAL A 1 83 ? 20.245 12.444 -32.558 1.00 91.50 83 VAL A O 1
ATOM 682 N N . VAL A 1 84 ? 18.100 11.782 -32.747 1.00 91.00 84 VAL A N 1
ATOM 683 C CA . VAL A 1 84 ? 17.562 13.112 -33.053 1.00 91.00 84 VAL A CA 1
ATOM 684 C C . VAL A 1 84 ? 17.580 14.018 -31.819 1.00 91.00 84 VAL A C 1
ATOM 686 O O . VAL A 1 84 ? 18.005 15.169 -31.931 1.00 91.00 84 VAL A O 1
ATOM 689 N N . SER A 1 85 ? 17.174 13.527 -30.642 1.00 88.06 85 SER A N 1
ATOM 690 C CA . SER A 1 85 ? 17.119 14.319 -29.402 1.00 88.06 85 SER A CA 1
ATOM 691 C C . SER A 1 85 ? 18.503 14.793 -28.961 1.00 88.06 85 SER A C 1
ATOM 693 O O . SER A 1 85 ? 18.657 15.937 -28.532 1.00 88.06 85 SER A O 1
ATOM 695 N N . LEU A 1 86 ? 19.526 13.955 -29.148 1.00 87.69 86 LEU A N 1
ATOM 696 C CA . LEU A 1 86 ? 20.914 14.273 -28.814 1.00 87.69 86 LEU A CA 1
ATOM 697 C C . LEU A 1 86 ? 21.680 14.969 -29.953 1.00 87.69 86 LEU A C 1
ATOM 699 O O . LEU A 1 86 ? 22.843 15.335 -29.778 1.00 87.69 86 LEU A O 1
ATOM 703 N N . GLY A 1 87 ? 21.054 15.177 -31.118 1.00 87.44 87 GLY A N 1
ATOM 704 C CA . GLY A 1 87 ? 21.678 15.841 -32.267 1.00 87.44 87 GLY A CA 1
ATOM 705 C C . GLY A 1 87 ? 22.866 15.069 -32.852 1.00 87.44 87 GLY A C 1
ATOM 706 O O . GLY A 1 87 ? 23.844 15.676 -33.289 1.00 87.44 87 GLY A O 1
ATOM 707 N N . LEU A 1 88 ? 22.796 13.736 -32.842 1.00 86.62 88 LEU A N 1
ATOM 708 C CA . LEU A 1 88 ? 23.880 12.832 -33.240 1.00 86.62 88 LEU A CA 1
ATOM 709 C C . LEU A 1 88 ? 23.802 12.396 -34.713 1.00 86.62 88 LEU A C 1
ATOM 711 O O . LEU A 1 88 ? 24.516 11.485 -35.135 1.00 86.62 88 LEU A O 1
ATOM 715 N N . GLU A 1 89 ? 22.955 13.027 -35.526 1.00 84.44 89 GLU A N 1
ATOM 716 C CA . GLU A 1 89 ? 22.884 12.721 -36.955 1.00 84.44 89 GLU A CA 1
ATOM 717 C C . GLU A 1 89 ? 24.226 12.977 -37.656 1.00 84.44 89 GLU A C 1
ATOM 719 O O . GLU A 1 89 ? 24.789 14.072 -37.609 1.00 84.44 89 GLU A O 1
ATOM 724 N N . GLY A 1 90 ? 24.748 11.954 -38.339 1.00 80.94 90 GLY A N 1
ATOM 725 C CA . GLY A 1 90 ? 26.057 12.022 -38.986 1.00 80.94 90 GLY A CA 1
ATOM 726 C C . GLY A 1 90 ? 27.247 12.026 -38.019 1.00 80.94 90 GLY A C 1
ATOM 727 O O . GLY A 1 90 ? 28.375 12.260 -38.465 1.00 80.94 90 GLY A O 1
ATOM 728 N N . ALA A 1 91 ? 27.025 11.769 -36.724 1.00 86.69 91 ALA A N 1
ATOM 729 C CA . ALA A 1 91 ? 28.094 11.505 -35.768 1.00 86.69 91 ALA A CA 1
ATOM 730 C C . ALA A 1 91 ? 28.829 10.197 -36.103 1.00 86.69 91 ALA A C 1
ATOM 732 O O . ALA A 1 91 ? 28.353 9.357 -36.871 1.00 86.69 91 ALA A O 1
ATOM 733 N N . SER A 1 92 ? 30.028 10.028 -35.543 1.00 87.38 92 SER A N 1
ATOM 734 C CA . SER A 1 92 ? 30.767 8.779 -35.717 1.00 87.38 92 SER A CA 1
ATOM 735 C C . SER A 1 92 ? 30.098 7.641 -34.941 1.00 87.38 92 SER A C 1
ATOM 737 O O . SER A 1 92 ? 29.503 7.877 -33.891 1.00 87.38 92 SER A O 1
ATOM 739 N N . ASP A 1 93 ? 30.259 6.396 -35.405 1.00 86.44 93 ASP A N 1
ATOM 740 C CA . ASP A 1 93 ? 29.788 5.210 -34.668 1.00 86.44 93 ASP A CA 1
ATOM 741 C C . ASP A 1 93 ? 30.298 5.198 -33.219 1.00 86.44 93 ASP A C 1
ATOM 743 O O . ASP A 1 93 ? 29.575 4.803 -32.315 1.00 86.44 93 ASP A O 1
ATOM 747 N N . TYR A 1 94 ? 31.524 5.678 -32.987 1.00 86.62 94 TYR A N 1
ATOM 748 C CA . TYR A 1 94 ? 32.103 5.767 -31.648 1.00 86.62 94 TYR A CA 1
ATOM 749 C C . TYR A 1 94 ? 31.347 6.748 -30.743 1.00 86.62 94 TYR A C 1
ATOM 751 O O . TYR A 1 94 ? 31.128 6.453 -29.572 1.00 86.62 94 TYR A O 1
ATOM 759 N N . ASP A 1 95 ? 30.952 7.909 -31.270 1.00 86.00 95 ASP A N 1
ATOM 760 C CA . ASP A 1 95 ? 30.225 8.912 -30.487 1.00 86.00 95 ASP A CA 1
ATOM 761 C C . ASP A 1 95 ? 28.786 8.461 -30.201 1.00 86.00 95 ASP A C 1
ATOM 763 O O . ASP A 1 95 ? 28.294 8.683 -29.097 1.00 86.00 95 ASP A O 1
ATOM 767 N N . LEU A 1 96 ? 28.149 7.786 -31.166 1.00 87.06 96 LEU A N 1
ATOM 768 C CA . LEU A 1 96 ? 26.828 7.171 -31.012 1.00 87.06 96 LEU A CA 1
ATOM 769 C C . LEU A 1 96 ? 26.841 6.073 -29.944 1.00 87.06 96 LEU A C 1
ATOM 771 O O . LEU A 1 96 ? 26.050 6.120 -29.009 1.00 87.06 96 LEU A O 1
ATOM 775 N N . GLU A 1 97 ? 27.770 5.119 -30.053 1.00 85.38 97 GLU A N 1
ATOM 776 C CA . GLU A 1 97 ? 27.914 4.022 -29.089 1.00 85.38 97 GLU A CA 1
ATOM 777 C C . GLU A 1 97 ? 28.235 4.562 -27.690 1.00 85.38 97 GLU A C 1
ATOM 779 O O . GLU A 1 97 ? 27.659 4.102 -26.714 1.00 85.38 97 GLU A O 1
ATOM 784 N N . LYS A 1 98 ? 29.070 5.603 -27.579 1.00 88.44 98 LYS A N 1
ATOM 785 C CA . LYS A 1 98 ? 29.396 6.227 -26.291 1.00 88.44 98 LYS A CA 1
ATOM 786 C C . LYS A 1 98 ? 28.185 6.859 -25.596 1.00 88.44 98 LYS A C 1
ATOM 788 O O . LYS A 1 98 ? 28.134 6.819 -24.373 1.00 88.44 98 LYS A O 1
ATOM 793 N N . GLN A 1 99 ? 27.288 7.513 -26.337 1.00 86.88 99 GLN A N 1
ATOM 794 C CA . GLN A 1 99 ? 26.068 8.090 -25.754 1.00 86.88 99 GLN A CA 1
ATOM 795 C C . GLN A 1 99 ? 25.053 7.005 -25.403 1.00 86.88 99 GLN A C 1
ATOM 797 O O . GLN A 1 99 ? 24.394 7.102 -24.379 1.00 86.88 99 GLN A O 1
ATOM 802 N N . ALA A 1 100 ? 24.972 5.954 -26.215 1.00 83.12 100 ALA A N 1
ATOM 803 C CA . ALA A 1 100 ? 24.106 4.821 -25.933 1.00 83.12 100 ALA A CA 1
ATOM 804 C C . ALA A 1 100 ? 24.579 4.033 -24.701 1.00 83.12 100 ALA A C 1
ATOM 806 O O . ALA A 1 100 ? 23.767 3.634 -23.883 1.00 83.12 100 ALA A O 1
ATOM 807 N N . ASP A 1 101 ? 25.889 3.838 -24.540 1.00 87.75 101 ASP A N 1
ATOM 808 C CA . ASP A 1 101 ? 26.478 3.171 -23.372 1.00 87.75 101 ASP A CA 1
ATOM 809 C C . ASP A 1 101 ? 26.458 4.063 -22.101 1.00 87.75 101 ASP A C 1
ATOM 811 O O . ASP A 1 101 ? 26.928 3.638 -21.045 1.00 87.75 101 ASP A O 1
ATOM 815 N N . ASP A 1 102 ? 25.971 5.308 -22.189 1.00 89.94 102 ASP A N 1
ATOM 816 C CA . ASP A 1 102 ? 25.706 6.163 -21.030 1.00 89.94 102 ASP A CA 1
ATOM 817 C C . ASP A 1 102 ? 24.258 5.959 -20.573 1.00 89.94 102 ASP A C 1
ATOM 819 O O . ASP A 1 102 ? 23.319 6.539 -21.126 1.00 89.94 102 ASP A O 1
ATOM 823 N N . ASP A 1 103 ? 24.083 5.144 -19.532 1.00 86.12 103 ASP A N 1
ATOM 824 C CA . ASP A 1 103 ? 22.767 4.783 -19.004 1.00 86.12 103 ASP A CA 1
ATOM 825 C C . ASP A 1 103 ? 21.913 6.019 -18.645 1.00 86.12 103 ASP A C 1
ATOM 827 O O . ASP A 1 103 ? 20.688 5.993 -18.776 1.00 86.12 103 ASP A O 1
ATOM 831 N N . ILE A 1 104 ? 22.542 7.139 -18.254 1.00 86.69 104 ILE A N 1
ATOM 832 C CA . ILE A 1 104 ? 21.840 8.395 -17.947 1.00 86.69 104 ILE A CA 1
ATOM 833 C C . ILE A 1 104 ? 21.278 9.032 -19.222 1.00 86.69 104 ILE A C 1
ATOM 835 O O . ILE A 1 104 ? 20.172 9.569 -19.203 1.00 86.69 104 ILE A O 1
ATOM 839 N N . ALA A 1 105 ? 22.008 8.981 -20.338 1.00 89.19 105 ALA A N 1
ATOM 840 C CA . ALA A 1 105 ? 21.546 9.537 -21.609 1.00 89.19 105 ALA A CA 1
ATOM 841 C C . ALA A 1 105 ? 20.376 8.723 -22.187 1.00 89.19 105 ALA A C 1
ATOM 843 O O . ALA A 1 105 ? 19.413 9.292 -22.718 1.00 89.19 105 ALA A O 1
ATOM 844 N N . VAL A 1 106 ? 20.425 7.397 -22.043 1.00 91.31 106 VAL A N 1
ATOM 845 C CA . VAL A 1 106 ? 19.330 6.499 -22.433 1.00 91.31 106 VAL A CA 1
ATOM 846 C C . VAL A 1 106 ? 18.103 6.737 -21.555 1.00 91.31 106 VAL A C 1
ATOM 848 O O . VAL A 1 106 ? 17.024 6.999 -22.091 1.00 91.31 106 VAL A O 1
ATOM 851 N N . LEU A 1 107 ? 18.258 6.756 -20.225 1.00 90.94 107 LEU A N 1
ATOM 852 C CA . LEU A 1 107 ? 17.162 7.082 -19.307 1.00 90.94 107 LEU A CA 1
ATOM 853 C C . LEU A 1 107 ? 16.570 8.462 -19.576 1.00 90.94 107 LEU A C 1
ATOM 855 O O . LEU A 1 107 ? 15.351 8.593 -19.643 1.00 90.94 107 LEU A O 1
ATOM 859 N N . GLY A 1 108 ? 17.412 9.478 -19.777 1.00 90.94 108 GLY A N 1
ATOM 860 C CA . GLY A 1 108 ? 16.968 10.830 -20.105 1.00 90.94 108 GLY A CA 1
ATOM 861 C C . GLY A 1 108 ? 16.100 10.843 -21.362 1.00 90.94 108 GLY A C 1
ATOM 862 O O . GLY A 1 108 ? 15.036 11.455 -21.376 1.00 90.94 108 GLY A O 1
ATOM 863 N N . THR A 1 109 ? 16.478 10.064 -22.380 1.00 93.81 109 THR A N 1
ATOM 864 C CA . THR A 1 109 ? 15.670 9.907 -23.598 1.00 93.81 109 THR A CA 1
ATOM 865 C C . THR A 1 109 ? 14.303 9.279 -23.304 1.00 93.81 109 THR A C 1
ATOM 867 O O . THR A 1 109 ? 13.293 9.749 -23.835 1.00 93.81 109 THR A O 1
ATOM 870 N N . ILE A 1 110 ? 14.247 8.246 -22.454 1.00 93.25 110 ILE A N 1
ATOM 871 C CA . ILE A 1 110 ? 12.993 7.591 -22.045 1.00 93.25 110 ILE A CA 1
ATOM 872 C C . ILE A 1 110 ? 12.109 8.565 -21.254 1.00 93.25 110 ILE A C 1
ATOM 874 O O . ILE A 1 110 ? 10.923 8.693 -21.561 1.00 93.25 110 ILE A O 1
ATOM 878 N N . MET A 1 111 ? 12.673 9.282 -20.279 1.00 90.56 111 MET A N 1
ATOM 879 C CA . MET A 1 111 ? 11.942 10.229 -19.428 1.00 90.56 111 MET A CA 1
ATOM 880 C C . MET A 1 111 ? 11.413 11.432 -20.219 1.00 90.56 111 MET A C 1
ATOM 882 O O . MET A 1 111 ? 10.254 11.818 -20.064 1.00 90.56 111 MET A O 1
ATOM 886 N N . GLU A 1 112 ? 12.199 11.993 -21.140 1.00 92.19 112 GLU A N 1
ATOM 887 C CA . GLU A 1 112 ? 11.751 13.094 -22.006 1.00 92.19 112 GLU A CA 1
ATOM 888 C C . GLU A 1 112 ? 10.631 12.675 -22.972 1.00 92.19 112 GLU A C 1
ATOM 890 O O . GLU A 1 112 ? 9.837 13.508 -23.415 1.00 92.19 112 GLU A O 1
ATOM 895 N N . ASN A 1 113 ? 10.533 11.379 -23.275 1.00 93.44 113 ASN A N 1
ATOM 896 C CA . ASN A 1 113 ? 9.550 10.810 -24.195 1.00 93.44 113 ASN A CA 1
ATOM 897 C C . ASN A 1 113 ? 8.581 9.850 -23.491 1.00 93.44 113 ASN A C 1
ATOM 899 O O . ASN A 1 113 ? 8.023 8.942 -24.115 1.00 93.44 113 ASN A O 1
ATOM 903 N N . PHE A 1 114 ? 8.320 10.093 -22.202 1.00 90.00 114 PHE A N 1
ATOM 904 C CA . PHE A 1 114 ? 7.533 9.208 -21.341 1.00 90.00 114 PHE A CA 1
ATOM 905 C C . PHE A 1 114 ? 6.103 8.949 -21.838 1.00 90.00 114 PHE A C 1
ATOM 907 O O . PHE A 1 114 ? 5.485 7.952 -21.489 1.00 90.00 114 PHE A O 1
ATOM 914 N N . GLN A 1 115 ? 5.578 9.800 -22.723 1.00 90.62 115 GLN A N 1
ATOM 915 C CA . GLN A 1 115 ? 4.297 9.594 -23.410 1.00 90.62 115 GLN A CA 1
ATOM 916 C C . GLN A 1 115 ? 4.217 8.288 -24.231 1.00 90.62 115 GLN A C 1
ATOM 918 O O . GLN A 1 115 ? 3.116 7.838 -24.546 1.00 90.62 115 GLN A O 1
ATOM 923 N N . TYR A 1 116 ? 5.358 7.690 -24.592 1.00 94.19 116 TYR A N 1
ATOM 924 C CA . TYR A 1 116 ? 5.435 6.390 -25.270 1.00 94.19 116 TYR A CA 1
ATOM 925 C C . TYR A 1 116 ? 5.633 5.214 -24.309 1.00 94.19 116 TYR A C 1
ATOM 927 O O . TYR A 1 116 ? 5.712 4.067 -24.746 1.00 94.19 116 TYR A O 1
ATOM 935 N N . VAL A 1 117 ? 5.668 5.483 -23.007 1.00 91.75 117 VAL A N 1
ATOM 936 C CA . VAL A 1 117 ? 5.794 4.490 -21.948 1.00 91.75 117 VAL A CA 1
ATOM 937 C C . VAL A 1 117 ? 4.464 4.393 -21.208 1.00 91.75 117 VAL A C 1
ATOM 939 O O . VAL A 1 117 ? 3.760 5.381 -20.998 1.00 91.75 117 VAL A O 1
ATOM 942 N N . THR A 1 118 ? 4.069 3.185 -20.829 1.00 90.81 118 THR A N 1
ATOM 943 C CA . THR A 1 118 ? 2.942 2.968 -19.921 1.00 90.81 118 THR A CA 1
ATOM 944 C C . THR A 1 118 ? 3.441 2.368 -18.624 1.00 90.81 118 THR A C 1
ATOM 946 O O . THR A 1 118 ? 4.194 1.399 -18.636 1.00 90.81 118 THR A O 1
ATOM 949 N N . LEU A 1 119 ? 2.985 2.952 -17.516 1.00 90.19 119 LEU A N 1
ATOM 950 C CA . LEU A 1 119 ? 3.102 2.366 -16.191 1.00 90.19 119 LEU A CA 1
ATOM 951 C C . LEU A 1 119 ? 1.831 1.580 -15.893 1.00 90.19 119 LEU A C 1
ATOM 953 O O . LEU A 1 119 ? 0.749 2.161 -15.777 1.00 90.19 119 LEU A O 1
ATOM 957 N N . GLU A 1 120 ? 1.964 0.268 -15.776 1.00 90.19 120 GLU A N 1
ATOM 958 C CA . GLU A 1 120 ? 0.891 -0.601 -15.304 1.00 90.19 120 GLU A CA 1
ATOM 959 C C . GLU A 1 120 ? 1.135 -0.910 -13.821 1.00 90.19 120 GLU A C 1
ATOM 961 O O . GLU A 1 120 ? 2.255 -1.208 -13.419 1.00 90.19 120 GLU A O 1
ATOM 966 N N . LEU A 1 121 ? 0.096 -0.792 -12.993 1.00 91.94 121 LEU A N 1
ATOM 967 C CA . LEU A 1 121 ? 0.159 -1.099 -11.564 1.00 91.94 121 LEU A CA 1
ATOM 968 C C . LEU A 1 121 ? -0.567 -2.417 -11.303 1.00 91.94 121 LEU A C 1
ATOM 970 O O . LEU A 1 121 ? -1.772 -2.518 -11.549 1.00 91.94 121 LEU A O 1
ATOM 974 N N . GLU A 1 122 ? 0.161 -3.394 -10.778 1.00 93.75 122 GLU A N 1
ATOM 975 C CA . GLU A 1 122 ? -0.365 -4.665 -10.299 1.00 93.75 122 GLU A CA 1
ATOM 976 C C . GLU A 1 122 ? -0.462 -4.633 -8.769 1.00 93.75 122 GLU A C 1
ATOM 978 O O . GLU A 1 122 ? 0.531 -4.418 -8.072 1.00 93.75 122 GLU A O 1
ATOM 983 N N . ILE A 1 123 ? -1.665 -4.850 -8.233 1.00 94.44 123 ILE A N 1
ATOM 984 C CA . ILE A 1 123 ? -1.867 -5.060 -6.797 1.00 94.44 123 ILE A CA 1
ATOM 985 C C . ILE A 1 123 ? -1.719 -6.558 -6.517 1.00 94.44 123 ILE A C 1
ATOM 987 O O . ILE A 1 123 ? -2.420 -7.379 -7.108 1.00 94.44 123 ILE A O 1
ATOM 991 N N . LEU A 1 124 ? -0.782 -6.908 -5.636 1.00 94.12 124 LEU A N 1
ATOM 992 C CA . LEU A 1 124 ? -0.346 -8.291 -5.404 1.00 94.12 124 LEU A CA 1
ATOM 993 C C . LEU A 1 124 ? -1.122 -8.997 -4.286 1.00 94.12 124 LEU A C 1
ATOM 995 O O . LEU A 1 124 ? -0.917 -10.187 -4.052 1.00 94.12 124 LEU A O 1
ATOM 999 N N . GLU A 1 125 ? -1.991 -8.276 -3.584 1.00 91.44 125 GLU A N 1
ATOM 1000 C CA . GLU A 1 125 ? -2.835 -8.813 -2.520 1.00 91.44 125 GLU A CA 1
ATOM 1001 C C . GLU A 1 125 ? -4.296 -8.393 -2.695 1.00 91.44 125 GLU A C 1
ATOM 1003 O O . GLU A 1 125 ? -4.607 -7.341 -3.246 1.00 91.44 125 GLU A O 1
ATOM 1008 N N . SER A 1 126 ? -5.218 -9.225 -2.224 1.00 91.31 126 SER A N 1
ATOM 1009 C CA . SER A 1 126 ? -6.647 -8.907 -2.220 1.00 91.31 126 SER A CA 1
ATOM 1010 C C . SER A 1 126 ? -7.037 -7.988 -1.059 1.00 91.31 126 SER A C 1
ATOM 1012 O O . SER A 1 126 ? -6.363 -7.914 -0.030 1.00 91.31 126 SER A O 1
ATOM 1014 N N . VAL A 1 127 ? -8.197 -7.334 -1.178 1.00 87.44 127 VAL A N 1
ATOM 1015 C CA . VAL A 1 127 ? -8.775 -6.512 -0.101 1.00 87.44 127 VAL A CA 1
ATOM 1016 C C . VAL A 1 127 ? -8.979 -7.337 1.176 1.00 87.44 127 VAL A C 1
ATOM 1018 O O . VAL A 1 127 ? -8.758 -6.844 2.282 1.00 87.44 127 VAL A O 1
ATOM 1021 N N . GLU A 1 128 ? -9.417 -8.589 1.047 1.00 85.31 128 GLU A N 1
ATOM 1022 C CA . GLU A 1 128 ? -9.633 -9.508 2.164 1.00 85.31 128 GLU A CA 1
ATOM 1023 C C . GLU A 1 128 ? -8.319 -9.914 2.840 1.00 85.31 128 GLU A C 1
ATOM 1025 O O . GLU A 1 128 ? -8.243 -9.902 4.072 1.00 85.31 128 GLU A O 1
ATOM 1030 N N . GLU A 1 129 ? -7.282 -10.232 2.058 1.00 84.94 129 GLU A N 1
ATOM 1031 C CA . GLU A 1 129 ? -5.943 -10.527 2.581 1.00 84.94 129 GLU A CA 1
ATOM 1032 C C . GLU A 1 129 ? -5.384 -9.318 3.326 1.00 84.94 129 GLU A C 1
ATOM 1034 O O . GLU A 1 129 ? -4.997 -9.453 4.491 1.00 84.94 129 GLU A O 1
ATOM 1039 N N . TRP A 1 130 ? -5.468 -8.132 2.725 1.00 86.50 130 TRP A N 1
ATOM 1040 C CA . TRP A 1 130 ? -5.003 -6.902 3.345 1.00 86.50 130 TRP A CA 1
ATOM 1041 C C . TRP A 1 130 ? -5.726 -6.612 4.661 1.00 86.50 130 TRP A C 1
ATOM 1043 O O . TRP A 1 130 ? -5.074 -6.363 5.671 1.00 86.50 130 TRP A O 1
ATOM 1053 N N . LYS A 1 131 ? -7.064 -6.711 4.699 1.00 78.69 131 LYS A N 1
ATOM 1054 C CA . LYS A 1 131 ? -7.873 -6.523 5.923 1.00 78.69 131 LYS A CA 1
ATOM 1055 C C . LYS A 1 131 ? -7.545 -7.538 7.016 1.00 78.69 131 LYS A C 1
ATOM 1057 O O . LYS A 1 131 ? -7.645 -7.221 8.198 1.00 78.69 131 LYS A O 1
ATOM 1062 N N . SER A 1 132 ? -7.187 -8.765 6.642 1.00 76.31 132 SER A N 1
ATOM 1063 C CA . SER A 1 132 ? -6.815 -9.800 7.612 1.00 76.31 132 SER A CA 1
ATOM 1064 C C . SER A 1 132 ? -5.464 -9.521 8.284 1.00 76.31 132 SER A C 1
ATOM 1066 O O . SER A 1 132 ? -5.249 -9.924 9.426 1.00 76.31 132 SER A O 1
ATOM 1068 N N . GLN A 1 133 ? -4.570 -8.809 7.593 1.00 74.00 133 GLN A N 1
ATOM 1069 C CA . GLN A 1 133 ? -3.223 -8.471 8.062 1.00 74.00 133 GLN A CA 1
ATOM 1070 C C . GLN A 1 133 ? -3.159 -7.075 8.695 1.00 74.00 133 GLN A C 1
ATOM 1072 O O . GLN A 1 133 ? -2.397 -6.830 9.633 1.00 74.00 133 GLN A O 1
ATOM 1077 N N . ASN A 1 134 ? -4.003 -6.170 8.211 1.00 70.44 134 ASN A N 1
ATOM 1078 C CA . ASN A 1 134 ? -4.144 -4.801 8.657 1.00 70.44 134 ASN A CA 1
ATOM 1079 C C . ASN A 1 134 ? -5.501 -4.692 9.342 1.00 70.44 134 ASN A C 1
ATOM 1081 O O . ASN A 1 134 ? -6.524 -4.497 8.689 1.00 70.44 134 ASN A O 1
ATOM 1085 N N . VAL A 1 135 ? -5.504 -4.852 10.670 1.00 62.53 135 VAL A N 1
ATOM 1086 C CA . VAL A 1 135 ? -6.685 -4.670 11.525 1.00 62.53 135 VAL A CA 1
ATOM 1087 C C . VAL A 1 135 ? -7.150 -3.216 11.409 1.00 62.53 135 VAL A C 1
ATOM 1089 O O . VAL A 1 135 ? -6.808 -2.360 12.221 1.00 62.53 135 VAL A O 1
ATOM 1092 N N . VAL A 1 136 ? -7.913 -2.917 10.364 1.00 60.22 136 VAL A N 1
ATOM 1093 C CA . VAL A 1 136 ? -8.597 -1.641 10.181 1.00 60.22 136 VAL A CA 1
ATOM 1094 C C . VAL A 1 136 ? -10.017 -1.850 10.643 1.00 60.22 136 VAL A C 1
ATOM 1096 O O . VAL A 1 136 ? -10.947 -2.001 9.858 1.00 60.22 136 VAL A O 1
ATOM 1099 N N . MET A 1 137 ? -10.167 -1.893 11.960 1.00 68.31 137 MET A N 1
ATOM 1100 C CA . MET A 1 137 ? -11.465 -1.639 12.544 1.00 68.31 137 MET A CA 1
ATOM 1101 C C . MET A 1 137 ? -11.722 -0.150 12.384 1.00 68.31 137 MET A C 1
ATOM 1103 O O . MET A 1 137 ? -10.976 0.670 12.916 1.00 68.31 137 MET A O 1
ATOM 1107 N N . THR A 1 138 ? -12.723 0.216 11.598 1.00 76.81 138 THR A N 1
ATOM 1108 C CA . THR A 1 138 ? -13.103 1.615 11.420 1.00 76.81 138 THR A CA 1
ATOM 1109 C C . THR A 1 138 ? -13.544 2.204 12.759 1.00 76.81 138 THR A C 1
ATOM 1111 O O . THR A 1 138 ? -14.052 1.502 13.636 1.00 76.81 138 THR A O 1
ATOM 1114 N N . TYR A 1 139 ? -13.407 3.521 12.922 1.00 79.62 139 TYR A N 1
ATOM 1115 C CA . TYR A 1 139 ? -13.896 4.194 14.128 1.00 79.62 139 TYR A CA 1
ATOM 1116 C C . TYR A 1 139 ? -15.383 3.894 14.389 1.00 79.62 139 TYR A C 1
ATOM 1118 O O . TYR A 1 139 ? -15.784 3.652 15.524 1.00 79.62 139 TYR A O 1
ATOM 1126 N N . SER A 1 140 ? -16.192 3.826 13.324 1.00 81.56 140 SER A N 1
ATOM 1127 C CA . SER A 1 140 ? -17.613 3.475 13.418 1.00 81.56 140 SER A CA 1
ATOM 1128 C C . SER A 1 140 ? -17.838 2.070 13.979 1.00 81.56 140 SER A C 1
ATOM 1130 O O . SER A 1 140 ? -18.769 1.871 14.758 1.00 81.56 140 SER A O 1
ATOM 1132 N N . GLU A 1 141 ? -17.011 1.094 13.602 1.00 82.31 141 GLU A N 1
ATOM 1133 C CA . GLU A 1 141 ? -17.089 -0.264 14.146 1.00 82.31 141 GLU A CA 1
ATOM 1134 C C . GLU A 1 141 ? -16.671 -0.296 15.618 1.00 82.31 141 GLU A C 1
ATOM 1136 O O . GLU A 1 141 ? -17.331 -0.957 16.419 1.00 82.31 141 GLU A O 1
ATOM 1141 N N . VAL A 1 142 ? -15.642 0.463 16.007 1.00 86.38 142 VAL A N 1
ATOM 1142 C CA . VAL A 1 142 ? -15.236 0.587 17.418 1.00 86.38 142 VAL A CA 1
ATOM 1143 C C . VAL A 1 142 ? -16.368 1.178 18.262 1.00 86.38 142 VAL A C 1
ATOM 1145 O O . VAL A 1 142 ? -16.725 0.605 19.292 1.00 86.38 142 VAL A O 1
ATOM 1148 N N . VAL A 1 143 ? -16.985 2.275 17.807 1.00 87.94 143 VAL A N 1
ATOM 1149 C CA . VAL A 1 143 ? -18.143 2.887 18.482 1.00 87.94 143 VAL A CA 1
ATOM 1150 C C . VAL A 1 143 ? -19.280 1.878 18.629 1.00 87.94 143 VAL A C 1
ATOM 1152 O O . VAL A 1 143 ? -19.811 1.714 19.728 1.00 87.94 143 VAL A O 1
ATOM 1155 N N . HIS A 1 144 ? -19.631 1.178 17.546 1.00 86.44 144 HIS A N 1
ATOM 1156 C CA . HIS A 1 144 ? -20.722 0.208 17.555 1.00 86.44 144 HIS A CA 1
ATOM 1157 C C . HIS A 1 144 ? -20.484 -0.923 18.565 1.00 86.44 144 HIS A C 1
ATOM 1159 O O . HIS A 1 144 ? -21.382 -1.263 19.334 1.00 86.44 144 HIS A O 1
ATOM 1165 N N . ASN A 1 145 ? -19.268 -1.470 18.617 1.00 86.31 145 ASN A N 1
ATOM 1166 C CA . ASN A 1 145 ? -18.930 -2.541 19.553 1.00 86.31 145 ASN A CA 1
ATOM 1167 C C . ASN A 1 145 ? -18.928 -2.069 21.014 1.00 86.31 145 ASN A C 1
ATOM 1169 O O . ASN A 1 145 ? -19.448 -2.769 21.880 1.00 86.31 145 ASN A O 1
ATOM 1173 N N . ILE A 1 146 ? -18.408 -0.870 21.298 1.00 87.69 146 ILE A N 1
ATOM 1174 C CA . ILE A 1 146 ? -18.454 -0.297 22.652 1.00 87.69 146 ILE A CA 1
ATOM 1175 C C . ILE A 1 146 ? -19.906 -0.103 23.099 1.00 87.69 146 ILE A C 1
ATOM 1177 O O . ILE A 1 146 ? -20.270 -0.510 24.202 1.00 87.69 146 ILE A O 1
ATOM 1181 N N . GLN A 1 147 ? -20.756 0.467 22.240 1.00 85.88 147 GLN A N 1
ATOM 1182 C CA . GLN A 1 147 ? -22.183 0.629 22.530 1.00 85.88 147 GLN A CA 1
ATOM 1183 C C . GLN A 1 147 ? -22.872 -0.716 22.775 1.00 85.88 147 GLN A C 1
ATOM 1185 O O . GLN A 1 147 ? -23.671 -0.831 23.709 1.00 85.88 147 GLN A O 1
ATOM 1190 N N . ALA A 1 148 ? -22.550 -1.738 21.977 1.00 84.75 148 ALA A N 1
ATOM 1191 C CA . ALA A 1 148 ? -23.083 -3.083 22.154 1.00 84.75 148 ALA A CA 1
ATOM 1192 C C . ALA A 1 148 ? -22.701 -3.660 23.526 1.00 84.75 148 ALA A C 1
ATOM 1194 O O . ALA A 1 148 ? -23.592 -4.067 24.269 1.00 84.75 148 ALA A O 1
ATOM 1195 N N . VAL A 1 149 ? -21.419 -3.606 23.907 1.00 84.69 149 VAL A N 1
ATOM 1196 C CA . VAL A 1 149 ? -20.933 -4.134 25.195 1.00 84.69 149 VAL A CA 1
ATOM 1197 C C . VAL A 1 149 ? -21.531 -3.391 26.386 1.00 84.69 149 VAL A C 1
ATOM 1199 O O . VAL A 1 149 ? -21.952 -4.036 27.349 1.00 84.69 149 VAL A O 1
ATOM 1202 N N . ILE A 1 150 ? -21.621 -2.059 26.327 1.00 80.12 150 ILE A N 1
ATOM 1203 C CA . ILE A 1 150 ? -22.255 -1.262 27.388 1.00 80.12 150 ILE A CA 1
ATOM 1204 C C . ILE A 1 150 ? -23.730 -1.653 27.540 1.00 80.12 150 ILE A C 1
ATOM 1206 O O . ILE A 1 150 ? -24.226 -1.782 28.656 1.00 80.12 150 ILE A O 1
ATOM 1210 N N . SER A 1 151 ? -24.430 -1.873 26.425 1.00 77.19 151 SER A N 1
ATOM 1211 C CA . SER A 1 151 ? -25.847 -2.252 26.437 1.00 77.19 151 SER A CA 1
ATOM 1212 C C . SER A 1 151 ? -26.071 -3.686 26.931 1.00 77.19 151 SER A C 1
ATOM 1214 O O . SER A 1 151 ? -27.085 -3.963 27.566 1.00 77.19 151 SER A O 1
ATOM 1216 N N . SER A 1 152 ? -25.148 -4.608 26.638 1.00 74.38 152 SER A N 1
ATOM 1217 C CA . SER A 1 152 ? -25.300 -6.035 26.944 1.00 74.38 152 SER A CA 1
ATOM 1218 C C . SER A 1 152 ? -24.729 -6.459 28.294 1.00 74.38 152 SER A C 1
ATOM 1220 O O . SER A 1 152 ? -25.059 -7.546 28.766 1.00 74.38 152 SER A O 1
ATOM 1222 N N . THR A 1 153 ? -23.875 -5.641 28.919 1.00 68.12 153 THR A N 1
ATOM 1223 C CA . THR A 1 153 ? -23.076 -6.075 30.078 1.00 68.12 153 THR A CA 1
ATOM 1224 C C . THR A 1 153 ? -23.249 -5.221 31.347 1.00 68.12 153 THR A C 1
ATOM 1226 O O . THR A 1 153 ? -22.244 -4.855 31.966 1.00 68.12 153 THR A O 1
ATOM 1229 N N . PRO A 1 154 ? -24.485 -4.941 31.823 1.00 64.06 154 PRO A N 1
ATOM 1230 C CA . PRO A 1 154 ? -24.676 -4.195 33.069 1.00 64.06 154 PRO A CA 1
ATOM 1231 C C . PRO A 1 154 ? -23.980 -4.837 34.258 1.00 64.06 154 PRO A C 1
ATOM 1233 O O . PRO A 1 154 ? -23.300 -4.161 35.022 1.00 64.06 154 PRO A O 1
ATOM 1236 N N . TYR A 1 155 ? -24.098 -6.158 34.384 1.00 66.94 155 TYR A N 1
ATOM 1237 C CA . TYR A 1 155 ? -23.628 -6.875 35.560 1.00 66.94 155 TYR A CA 1
ATOM 1238 C C . TYR A 1 155 ? -22.114 -6.744 35.778 1.00 66.94 155 TYR A C 1
ATOM 1240 O O . TYR A 1 155 ? -21.690 -6.444 36.889 1.00 66.94 155 TYR A O 1
ATOM 1248 N N . ASN A 1 156 ? -21.290 -6.900 34.736 1.00 68.50 156 ASN A N 1
ATOM 1249 C CA . ASN A 1 156 ? -19.831 -6.840 34.896 1.00 68.50 156 ASN A CA 1
ATOM 1250 C C . ASN A 1 156 ? -19.348 -5.424 35.224 1.00 68.50 156 ASN A C 1
ATOM 1252 O O . ASN A 1 156 ? -18.457 -5.266 36.058 1.00 68.50 156 ASN A O 1
ATOM 1256 N N . PHE A 1 157 ? -19.955 -4.399 34.617 1.00 71.50 157 PHE A N 1
ATOM 1257 C CA . PHE A 1 157 ? -19.625 -3.014 34.944 1.00 71.50 157 PHE A CA 1
ATOM 1258 C C . PHE A 1 157 ? -20.076 -2.645 36.365 1.00 71.50 157 PHE A C 1
ATOM 1260 O O . PHE A 1 157 ? -19.314 -2.027 37.102 1.00 71.50 157 PHE A O 1
ATOM 1267 N N . ILE A 1 158 ? -21.258 -3.097 36.800 1.00 70.12 158 ILE A N 1
ATOM 1268 C CA . ILE A 1 158 ? -21.729 -2.930 38.185 1.00 70.12 158 ILE A CA 1
ATOM 1269 C C . ILE A 1 158 ? -20.763 -3.604 39.166 1.00 70.12 158 ILE A C 1
ATOM 1271 O O . ILE A 1 158 ? -20.341 -2.975 40.131 1.00 70.12 158 ILE A O 1
ATOM 1275 N N . GLN A 1 159 ? -20.359 -4.851 38.904 1.00 71.50 159 GLN A N 1
ATOM 1276 C CA . GLN A 1 159 ? -19.390 -5.571 39.738 1.00 71.50 159 GLN A CA 1
ATOM 1277 C C . GLN A 1 159 ? -18.046 -4.838 39.812 1.00 71.50 159 GLN A C 1
ATOM 1279 O O . GLN A 1 159 ? -17.478 -4.707 40.894 1.00 71.50 159 GLN A O 1
ATOM 1284 N N . TYR A 1 160 ? -17.555 -4.308 38.687 1.00 74.62 160 TYR A N 1
ATOM 1285 C CA . TYR A 1 160 ? -16.373 -3.449 38.677 1.00 74.62 160 TYR A CA 1
ATOM 1286 C C . TYR A 1 160 ? -16.572 -2.231 39.589 1.00 74.62 160 TYR A C 1
ATOM 1288 O O . TYR A 1 160 ? -15.789 -2.043 40.519 1.00 74.62 160 TYR A O 1
ATOM 1296 N N . MET A 1 161 ? -17.649 -1.461 39.395 1.00 69.88 161 MET A N 1
ATOM 1297 C CA . MET A 1 161 ? -17.943 -0.262 40.187 1.00 69.88 161 MET A CA 1
ATOM 1298 C C . MET A 1 161 ? -18.078 -0.562 41.684 1.00 69.88 161 MET A C 1
ATOM 1300 O O . MET A 1 161 ? -17.550 0.189 42.497 1.00 69.88 161 MET A O 1
ATOM 1304 N N . MET A 1 162 ? -18.695 -1.684 42.064 1.00 68.38 162 MET A N 1
ATOM 1305 C CA . MET A 1 162 ? -18.789 -2.124 43.462 1.00 68.38 162 MET A CA 1
ATOM 1306 C C . MET A 1 162 ? -17.419 -2.386 44.102 1.00 68.38 162 MET A C 1
ATOM 1308 O O . MET A 1 162 ? -17.257 -2.180 45.304 1.00 68.38 162 MET A O 1
ATOM 1312 N N . ILE A 1 163 ? -16.439 -2.840 43.316 1.00 70.25 163 ILE A N 1
ATOM 1313 C CA . ILE A 1 163 ? -15.081 -3.128 43.790 1.00 70.25 163 ILE A CA 1
ATOM 1314 C C . ILE A 1 163 ? -14.248 -1.845 43.888 1.00 70.25 163 ILE A C 1
ATOM 1316 O O . ILE A 1 163 ? -13.567 -1.641 44.893 1.00 70.25 163 ILE A O 1
ATOM 1320 N N . VAL A 1 164 ? -14.259 -0.996 42.853 1.00 69.25 164 VAL A N 1
ATOM 1321 C CA . VAL A 1 164 ? -13.392 0.199 42.801 1.00 69.25 164 VAL A CA 1
ATOM 1322 C C . VAL A 1 164 ? -13.988 1.436 43.469 1.00 69.25 164 VAL A C 1
ATOM 1324 O O . VAL A 1 164 ? -13.226 2.273 43.952 1.00 69.25 164 VAL A O 1
ATOM 1327 N N . ASN A 1 165 ? -15.314 1.552 43.540 1.00 65.56 165 ASN A N 1
ATOM 1328 C CA . ASN A 1 165 ? -16.011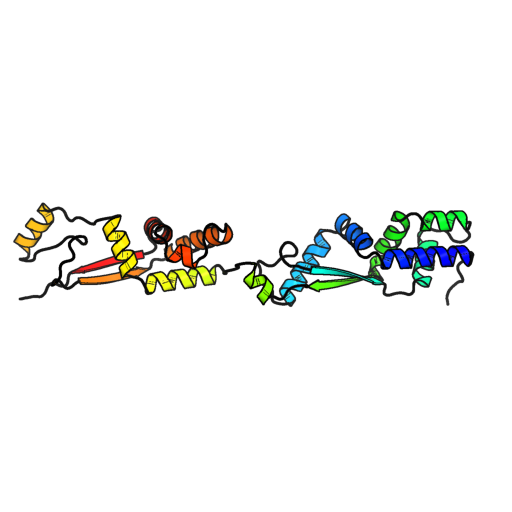 2.658 44.190 1.00 65.56 165 ASN A CA 1
ATOM 1329 C C . ASN A 1 165 ? -17.184 2.133 45.039 1.00 65.56 165 ASN A C 1
ATOM 1331 O O . ASN A 1 165 ? -18.350 2.274 44.654 1.00 65.56 165 ASN A O 1
ATOM 1335 N N . PRO A 1 166 ? -16.901 1.491 46.190 1.00 63.34 166 PRO A N 1
ATOM 1336 C CA . PRO A 1 166 ? -17.944 1.007 47.079 1.00 63.34 166 PRO A CA 1
ATOM 1337 C C . PRO A 1 166 ? -18.713 2.206 47.645 1.00 63.34 166 PRO A C 1
ATOM 1339 O O . PRO A 1 166 ? -18.288 2.839 48.614 1.00 63.34 166 PRO A O 1
ATOM 1342 N N . TYR A 1 167 ? -19.852 2.525 47.027 1.00 60.44 167 TYR A N 1
ATOM 1343 C CA . TYR A 1 167 ? -20.774 3.542 47.517 1.00 60.44 167 TYR A CA 1
ATOM 1344 C C . TYR A 1 167 ? -21.302 3.105 48.883 1.00 60.44 167 TYR A C 1
ATOM 1346 O O . TYR A 1 167 ? -22.222 2.293 48.998 1.00 60.44 167 TYR A O 1
ATOM 1354 N N . THR A 1 168 ? -20.673 3.642 49.923 1.00 60.19 168 THR A N 1
ATOM 1355 C CA . THR A 1 168 ? -21.078 3.470 51.312 1.00 60.19 168 THR A CA 1
ATOM 1356 C C . THR A 1 168 ? -21.902 4.677 51.732 1.00 60.19 168 THR A C 1
ATOM 1358 O O . THR A 1 168 ? -21.452 5.822 51.696 1.00 60.19 168 THR A O 1
ATOM 1361 N N . ILE A 1 169 ? -23.149 4.415 52.105 1.00 61.53 169 ILE A N 1
ATOM 1362 C CA . ILE A 1 169 ? -24.026 5.380 52.749 1.00 61.53 169 ILE A CA 1
ATOM 1363 C C . ILE A 1 169 ? -23.640 5.399 54.226 1.00 61.53 169 ILE A C 1
ATOM 1365 O O . ILE A 1 169 ? -23.594 4.354 54.884 1.00 61.53 169 ILE A O 1
ATOM 1369 N N . ASP A 1 170 ? -23.368 6.596 54.742 1.00 66.75 170 ASP A N 1
ATOM 1370 C CA . ASP A 1 170 ? -23.036 6.798 56.148 1.00 66.75 170 ASP A CA 1
ATOM 1371 C C . ASP A 1 170 ? -24.087 6.145 57.066 1.00 66.75 170 ASP A C 1
ATOM 1373 O O . ASP A 1 170 ? -25.299 6.247 56.848 1.00 66.75 170 ASP A O 1
ATOM 1377 N N . GLU A 1 171 ? -23.619 5.435 58.093 1.00 71.50 171 GLU A N 1
ATOM 1378 C CA . GLU A 1 171 ? -24.478 4.669 58.997 1.00 71.50 171 GLU A CA 1
ATOM 1379 C C . GLU A 1 171 ? -25.497 5.550 59.728 1.00 71.50 171 GLU A C 1
ATOM 1381 O O . GLU A 1 171 ? -26.646 5.137 59.886 1.00 71.50 171 GLU A O 1
ATOM 1386 N N . ALA A 1 172 ? -25.127 6.779 60.099 1.00 72.38 172 ALA A N 1
ATOM 1387 C CA . ALA A 1 172 ? -26.040 7.697 60.768 1.00 72.38 172 ALA A CA 1
ATOM 1388 C C . ALA A 1 172 ? -27.162 8.162 59.827 1.00 72.38 172 ALA A C 1
ATOM 1390 O O . ALA A 1 172 ? -28.303 8.326 60.263 1.00 72.38 172 ALA A O 1
ATOM 1391 N N . ILE A 1 173 ? -26.873 8.319 58.529 1.00 67.50 173 ILE A N 1
ATOM 1392 C CA . ILE A 1 173 ? -27.890 8.633 57.514 1.00 67.50 173 ILE A CA 1
ATOM 1393 C C . ILE A 1 173 ? -28.850 7.450 57.345 1.00 67.50 173 ILE A C 1
ATOM 1395 O O . ILE A 1 173 ? -30.064 7.654 57.329 1.00 67.50 173 ILE A O 1
ATOM 1399 N N . ARG A 1 174 ? -28.328 6.216 57.281 1.00 70.31 174 ARG A N 1
ATOM 1400 C CA . ARG A 1 174 ? -29.155 5.000 57.174 1.00 70.31 174 ARG A CA 1
ATOM 1401 C C . ARG A 1 174 ? -30.080 4.832 58.376 1.00 70.31 174 ARG A C 1
ATOM 1403 O O . ARG A 1 174 ? -31.275 4.629 58.188 1.00 70.31 174 ARG A O 1
ATOM 1410 N N . GLN A 1 175 ? -29.546 4.965 59.590 1.00 70.25 175 GLN A N 1
ATOM 1411 C CA . GLN A 1 175 ? -30.331 4.863 60.823 1.00 70.25 175 GLN A CA 1
ATOM 1412 C C . GLN A 1 175 ? -31.398 5.959 60.895 1.00 70.25 175 GLN A C 1
ATOM 1414 O O . GLN A 1 175 ? -32.567 5.657 61.117 1.00 70.25 175 GLN A O 1
ATOM 1419 N N . SER A 1 176 ? -31.035 7.213 60.608 1.00 71.19 176 SER A N 1
ATOM 1420 C CA . SER A 1 176 ? -31.992 8.322 60.624 1.00 71.19 176 SER A CA 1
ATOM 1421 C C . SER A 1 176 ? -33.119 8.151 59.602 1.00 71.19 176 SER A C 1
ATOM 1423 O O . SER A 1 176 ? -34.254 8.531 59.890 1.00 71.19 176 SER A O 1
ATOM 1425 N N . PHE A 1 177 ? -32.831 7.610 58.415 1.00 69.75 177 PHE A N 1
ATOM 1426 C CA . PHE A 1 177 ? -33.856 7.352 57.406 1.00 69.75 177 PHE A CA 1
ATOM 1427 C C . PHE A 1 177 ? -34.753 6.177 57.804 1.00 69.75 177 PHE A C 1
ATOM 1429 O O . PHE A 1 177 ? -35.974 6.292 57.716 1.00 69.75 177 PHE A O 1
ATOM 1436 N N . ALA A 1 178 ? -34.168 5.089 58.314 1.00 73.62 178 ALA A N 1
ATOM 1437 C CA . ALA A 1 178 ? -34.914 3.926 58.784 1.00 73.62 178 ALA A CA 1
ATOM 1438 C C . ALA A 1 178 ? -35.859 4.261 59.941 1.00 73.62 178 ALA A C 1
ATOM 1440 O O . ALA A 1 178 ? -37.010 3.829 59.941 1.00 73.62 178 ALA A O 1
ATOM 1441 N N . GLU A 1 179 ? -35.417 5.096 60.881 1.00 77.62 179 GLU A N 1
ATOM 1442 C CA . GLU A 1 179 ? -36.258 5.597 61.971 1.00 77.62 179 GLU A CA 1
ATOM 1443 C C . GLU A 1 179 ? -37.404 6.490 61.477 1.00 77.62 179 GLU A C 1
ATOM 1445 O O . GLU A 1 179 ? -38.484 6.493 62.070 1.00 77.62 179 GLU A O 1
ATOM 1450 N N . LYS A 1 180 ? -37.185 7.256 60.401 1.00 74.38 180 LYS A N 1
ATOM 1451 C CA . LYS A 1 180 ? -38.148 8.238 59.888 1.00 74.38 180 LYS A CA 1
ATOM 1452 C C . LYS A 1 180 ? -39.197 7.630 58.960 1.00 74.38 180 LYS A C 1
ATOM 1454 O O . LYS A 1 180 ? -40.366 7.991 59.052 1.00 74.38 180 LYS A O 1
ATOM 1459 N N . GLU A 1 181 ? -38.772 6.747 58.065 1.00 72.81 181 GLU A N 1
ATOM 1460 C CA . GLU A 1 181 ? -39.605 6.193 56.994 1.00 72.81 181 GLU A CA 1
ATOM 1461 C C . GLU A 1 181 ? -40.018 4.734 57.267 1.00 72.81 181 GLU A C 1
ATOM 1463 O O . GLU A 1 181 ? -40.856 4.190 56.555 1.00 72.81 181 GLU A O 1
ATOM 1468 N N . GLY A 1 182 ? -39.471 4.094 58.312 1.00 67.12 182 GLY A N 1
ATOM 1469 C CA . GLY A 1 182 ? -39.765 2.698 58.663 1.00 67.12 182 GLY A CA 1
ATOM 1470 C C . GLY A 1 182 ? -39.149 1.676 57.705 1.00 67.12 182 GLY A C 1
ATOM 1471 O O . GLY A 1 182 ? -39.618 0.543 57.638 1.00 67.12 182 GLY A O 1
ATOM 1472 N N . VAL A 1 183 ? -38.124 2.083 56.954 1.00 63.44 183 VAL A N 1
ATOM 1473 C CA . VAL A 1 183 ? -37.527 1.322 55.853 1.00 63.44 183 VAL A CA 1
ATOM 1474 C C . VAL A 1 183 ? -36.009 1.263 56.004 1.00 63.44 183 VAL A C 1
ATOM 1476 O O . VAL A 1 183 ? -35.353 2.295 56.116 1.00 63.44 183 VAL A O 1
ATOM 1479 N N . GLU A 1 184 ? -35.432 0.063 55.959 1.00 61.50 184 GLU A N 1
ATOM 1480 C CA . GLU A 1 184 ? -33.980 -0.125 56.025 1.00 61.50 184 GLU A CA 1
ATOM 1481 C C . GLU A 1 184 ? -33.329 0.133 54.650 1.00 61.50 184 GLU A C 1
ATOM 1483 O O . GLU A 1 184 ? -33.760 -0.416 53.638 1.00 61.50 184 GLU A O 1
ATOM 1488 N N . ILE A 1 185 ? -32.289 0.975 54.604 1.00 60.12 185 ILE A N 1
ATOM 1489 C CA . ILE A 1 185 ? -31.493 1.232 53.391 1.00 60.12 185 ILE A CA 1
ATOM 1490 C C . ILE A 1 185 ? -30.168 0.472 53.495 1.00 60.12 185 ILE A C 1
ATOM 1492 O O . ILE A 1 185 ? -29.484 0.543 54.518 1.00 60.12 185 ILE A O 1
ATOM 1496 N N . TYR A 1 186 ? -29.758 -0.190 52.414 1.00 60.44 186 TYR A N 1
ATOM 1497 C CA . TYR A 1 186 ? -28.498 -0.935 52.332 1.00 60.44 186 TYR A CA 1
ATOM 1498 C C . TYR A 1 186 ? -27.479 -0.231 51.428 1.00 60.44 186 TYR A C 1
ATOM 1500 O O . TYR A 1 186 ? -27.854 0.528 50.534 1.00 60.44 186 TYR A O 1
ATOM 1508 N N . ASN A 1 187 ? -26.182 -0.473 51.655 1.00 59.59 187 ASN A N 1
ATOM 1509 C CA . ASN A 1 187 ? -25.165 -0.035 50.698 1.00 59.59 187 ASN A CA 1
ATOM 1510 C C . ASN A 1 187 ? -25.303 -0.836 49.404 1.00 59.59 187 ASN A C 1
ATOM 1512 O O . ASN A 1 187 ? -25.705 -1.999 49.433 1.00 59.59 187 ASN A O 1
ATOM 1516 N N . ILE A 1 188 ? -24.860 -0.262 48.286 1.00 57.97 188 ILE A N 1
ATOM 1517 C CA . ILE A 1 188 ? -24.772 -1.000 47.018 1.00 57.97 188 ILE A CA 1
ATOM 1518 C C . ILE A 1 188 ? -23.791 -2.178 47.155 1.00 57.97 188 ILE A C 1
ATOM 1520 O O . ILE A 1 188 ? -23.998 -3.223 46.557 1.00 57.97 188 ILE A O 1
ATOM 1524 N N . SER A 1 189 ? -22.757 -2.068 47.998 1.00 56.19 189 SER A N 1
ATOM 1525 C CA . SER A 1 189 ? -21.860 -3.191 48.325 1.00 56.19 189 SER A CA 1
ATOM 1526 C C . SER A 1 189 ? -22.543 -4.335 49.084 1.00 56.19 189 SER A C 1
ATOM 1528 O O . SER A 1 189 ? -22.021 -5.447 49.102 1.00 56.19 189 SER A O 1
ATOM 1530 N N . ASP A 1 190 ? -23.687 -4.061 49.713 1.00 58.72 190 ASP A N 1
ATOM 1531 C CA . ASP A 1 190 ? -24.386 -4.960 50.629 1.00 58.72 190 ASP A CA 1
ATOM 1532 C C . ASP A 1 190 ? -25.631 -5.586 49.973 1.00 58.72 190 ASP A C 1
ATOM 1534 O O . ASP A 1 190 ? -26.534 -5.993 50.701 1.00 58.72 190 ASP A O 1
ATOM 1538 N N . LEU A 1 191 ? -25.707 -5.645 48.630 1.00 59.28 191 LEU A N 1
ATOM 1539 C CA . LEU A 1 191 ? -26.789 -6.312 47.883 1.00 59.28 191 LEU A CA 1
ATOM 1540 C C . LEU A 1 191 ? -27.076 -7.694 48.502 1.00 59.28 191 LEU A C 1
ATOM 1542 O O . LEU A 1 191 ? -26.296 -8.635 48.350 1.00 59.28 191 LEU A O 1
ATOM 1546 N N . LYS A 1 192 ? -28.183 -7.802 49.243 1.00 53.09 192 LYS A N 1
ATOM 1547 C CA . LYS A 1 192 ? -28.628 -9.037 49.898 1.00 53.09 192 LYS A CA 1
ATOM 1548 C C . LYS A 1 192 ? -29.642 -9.758 49.020 1.00 53.09 192 LYS A C 1
ATOM 1550 O O . LYS A 1 192 ? -30.419 -9.128 48.307 1.00 53.09 192 LYS A O 1
ATOM 1555 N N . GLU A 1 193 ? -29.689 -11.082 49.141 1.00 47.84 193 GLU A N 1
ATOM 1556 C CA . GLU A 1 193 ? -30.848 -11.853 48.684 1.00 47.84 193 GLU A CA 1
ATOM 1557 C C . GLU A 1 193 ? -32.114 -11.349 49.407 1.00 47.84 193 GLU A C 1
ATOM 1559 O O . GLU A 1 193 ? -32.124 -11.254 50.636 1.00 47.84 193 GLU A O 1
ATOM 1564 N N . GLY A 1 194 ? -33.173 -11.030 48.653 1.00 47.66 194 GLY A N 1
ATOM 1565 C CA . GLY A 1 194 ? -34.490 -10.667 49.197 1.00 47.66 194 GLY A CA 1
ATOM 1566 C C . GLY A 1 194 ? -34.830 -9.172 49.251 1.00 47.66 194 GLY A C 1
ATOM 1567 O O . GLY A 1 194 ? -35.867 -8.835 49.810 1.00 47.66 194 GLY A O 1
ATOM 1568 N N . VAL A 1 195 ? -34.000 -8.288 48.687 1.00 54.12 195 VAL A N 1
ATOM 1569 C CA . VAL A 1 195 ? -34.371 -6.888 48.409 1.00 54.12 195 VAL A CA 1
ATOM 1570 C C . VAL A 1 195 ? -34.442 -6.712 46.897 1.00 54.12 195 VAL A C 1
ATOM 1572 O O . VAL A 1 195 ? -33.479 -7.029 46.196 1.00 54.12 195 VAL A O 1
ATOM 1575 N N . ASP A 1 196 ? -35.572 -6.219 46.397 1.00 53.44 196 ASP A N 1
ATOM 1576 C CA . ASP A 1 196 ? -35.739 -5.952 44.974 1.00 53.44 196 ASP A CA 1
ATOM 1577 C C . ASP A 1 196 ? -35.081 -4.608 44.615 1.00 53.44 196 ASP A C 1
ATOM 1579 O O . ASP A 1 196 ? -35.339 -3.567 45.221 1.00 53.44 196 ASP A O 1
ATOM 1583 N N . TYR A 1 197 ? -34.208 -4.625 43.610 1.00 58.69 197 TYR A N 1
ATOM 1584 C CA . TYR A 1 197 ? -33.570 -3.431 43.057 1.00 58.69 197 TYR A CA 1
ATOM 1585 C C . TYR A 1 197 ? -33.868 -3.361 41.564 1.00 58.69 197 TYR A C 1
ATOM 1587 O O . TYR A 1 197 ? -33.772 -4.368 40.859 1.00 58.69 197 TYR A O 1
ATOM 1595 N N . ALA A 1 198 ? -34.165 -2.167 41.062 1.00 60.97 198 ALA A N 1
ATOM 1596 C CA . ALA A 1 198 ? -34.130 -1.889 39.637 1.00 60.97 198 ALA A CA 1
ATOM 1597 C C . ALA A 1 198 ? -32.847 -1.112 39.334 1.00 60.97 198 ALA A C 1
ATOM 1599 O O . ALA A 1 198 ? -32.643 -0.002 39.817 1.00 60.97 198 ALA A O 1
ATOM 1600 N N . ILE A 1 199 ? -31.955 -1.722 38.556 1.00 63.91 199 ILE A N 1
ATOM 1601 C CA . ILE A 1 199 ? -30.730 -1.067 38.103 1.00 63.91 199 ILE A CA 1
ATOM 1602 C C . ILE A 1 199 ? -30.926 -0.658 36.653 1.00 63.91 199 ILE A C 1
ATOM 1604 O O . ILE A 1 199 ? -31.168 -1.503 35.790 1.00 63.91 199 ILE A O 1
ATOM 1608 N N . THR A 1 200 ? -30.781 0.634 36.392 1.00 67.12 200 THR A N 1
ATOM 1609 C CA . THR A 1 200 ? -30.861 1.202 35.053 1.00 67.12 200 THR A CA 1
ATOM 1610 C C . THR A 1 200 ? -29.500 1.755 34.663 1.00 67.12 200 THR A C 1
ATOM 1612 O O . THR A 1 200 ? -28.886 2.528 35.395 1.00 67.12 200 THR A O 1
ATOM 1615 N N . LEU A 1 201 ? -29.015 1.360 33.487 1.00 67.12 201 LEU A N 1
ATOM 1616 C CA . LEU A 1 201 ? -27.850 1.989 32.880 1.00 67.12 201 LEU A CA 1
ATOM 1617 C C . LEU A 1 201 ? -28.292 3.173 32.035 1.00 67.12 201 LEU A C 1
ATOM 1619 O O . LEU A 1 201 ? -29.126 3.030 31.140 1.00 67.12 201 LEU A O 1
ATOM 1623 N N . ILE A 1 202 ? -27.659 4.313 32.265 1.00 70.94 202 ILE A N 1
ATOM 1624 C CA . ILE A 1 202 ? -27.821 5.506 31.450 1.00 70.94 202 ILE A CA 1
ATOM 1625 C C . ILE A 1 202 ? -26.525 5.715 30.677 1.00 70.94 202 ILE A C 1
ATOM 1627 O O . ILE A 1 202 ? -25.460 5.953 31.249 1.00 70.94 202 ILE A O 1
ATOM 1631 N N . GLN A 1 203 ? -26.617 5.584 29.356 1.00 75.94 203 GLN A N 1
ATOM 1632 C CA . GLN A 1 203 ? -25.529 5.943 28.454 1.00 75.94 203 GLN A CA 1
ATOM 1633 C C . GLN A 1 203 ? -25.499 7.459 28.277 1.00 75.94 203 GLN A C 1
ATOM 1635 O O . GLN A 1 203 ? -26.542 8.081 28.079 1.00 75.94 203 GLN A O 1
ATOM 1640 N N . ASN A 1 204 ? -24.298 8.031 28.303 1.00 76.44 204 ASN A N 1
ATOM 1641 C CA . ASN A 1 204 ? -24.080 9.455 28.070 1.00 76.44 204 ASN A CA 1
ATOM 1642 C C . ASN A 1 204 ? -23.369 9.695 26.731 1.00 76.44 204 ASN A C 1
ATOM 1644 O O . ASN A 1 204 ? -22.753 8.798 26.154 1.00 76.44 204 ASN A O 1
ATOM 1648 N N . ASP A 1 205 ? -23.331 10.954 26.295 1.00 79.25 205 ASP A N 1
ATOM 1649 C CA . ASP A 1 205 ? -22.633 11.366 25.067 1.00 79.25 205 ASP A CA 1
ATOM 1650 C C . ASP A 1 205 ? -21.106 11.140 25.121 1.00 79.25 205 ASP A C 1
ATOM 1652 O O . ASP A 1 205 ? -20.412 11.217 24.109 1.00 79.25 205 ASP A O 1
ATOM 1656 N N . ASN A 1 206 ? -20.548 10.823 26.294 1.00 86.31 206 ASN A N 1
ATOM 1657 C CA . ASN A 1 206 ? -19.117 10.572 26.465 1.00 86.31 206 ASN A CA 1
ATOM 1658 C C . ASN A 1 206 ? -18.656 9.195 25.955 1.00 86.31 206 ASN A C 1
ATOM 1660 O O . ASN A 1 206 ? -17.451 8.944 25.931 1.00 86.31 206 ASN A O 1
ATOM 1664 N N . VAL A 1 207 ? -19.561 8.319 25.499 1.00 85.31 207 VAL A N 1
ATOM 1665 C CA . VAL A 1 207 ? -19.194 7.032 24.871 1.00 85.31 207 VAL A CA 1
ATOM 1666 C C . VAL A 1 207 ? -18.222 7.229 23.701 1.00 85.31 207 VAL A C 1
ATOM 1668 O O . VAL A 1 207 ? -17.279 6.453 23.550 1.00 85.31 207 VAL A O 1
ATOM 1671 N N . PHE A 1 208 ? -18.368 8.313 22.932 1.00 87.44 208 PHE A N 1
ATOM 1672 C CA . PHE A 1 208 ? -17.447 8.642 21.838 1.00 87.44 208 PHE A CA 1
ATOM 1673 C C . PHE A 1 208 ? -16.012 8.905 22.317 1.00 87.44 208 PHE A C 1
ATOM 1675 O O . PHE A 1 208 ? -15.0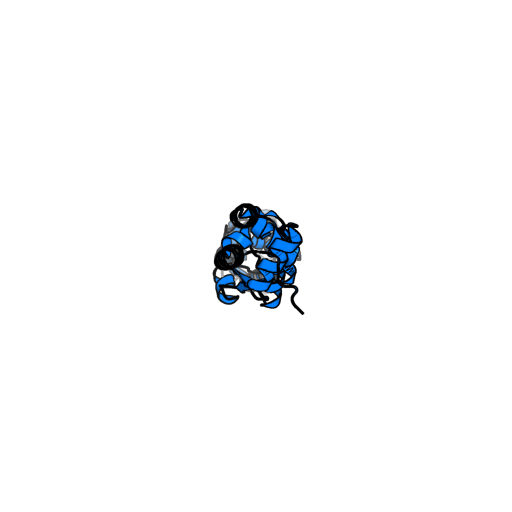63 8.546 21.631 1.00 87.44 208 PHE A O 1
ATOM 1682 N N . ARG A 1 209 ? -15.823 9.438 23.531 1.00 90.31 209 ARG A N 1
ATOM 1683 C CA . ARG A 1 209 ? -14.479 9.640 24.101 1.00 90.31 209 ARG A CA 1
ATOM 1684 C C . ARG A 1 209 ? -13.808 8.320 24.461 1.00 90.31 209 ARG A C 1
ATOM 1686 O O . ARG A 1 209 ? -12.603 8.176 24.287 1.00 90.31 209 ARG A O 1
ATOM 1693 N N . VAL A 1 210 ? -14.583 7.347 24.942 1.00 91.69 210 VAL A N 1
ATOM 1694 C CA . VAL A 1 210 ? -14.082 5.983 25.174 1.00 91.69 210 VAL A CA 1
ATOM 1695 C C . VAL A 1 210 ? -13.742 5.322 23.839 1.00 91.69 210 VAL A C 1
ATOM 1697 O O . VAL A 1 210 ? -12.704 4.676 23.732 1.00 91.69 210 VAL A O 1
ATOM 1700 N N . ALA A 1 211 ? -14.552 5.547 22.800 1.00 90.25 211 ALA A N 1
ATOM 1701 C CA . ALA A 1 211 ? -14.253 5.075 21.452 1.00 90.25 211 ALA A CA 1
ATOM 1702 C C . ALA A 1 211 ? -12.976 5.694 20.868 1.00 90.25 211 ALA A C 1
ATOM 1704 O O . ALA A 1 211 ? -12.187 4.966 20.274 1.00 90.25 211 ALA A O 1
ATOM 1705 N N . ASP A 1 212 ? -12.714 6.986 21.091 1.00 89.38 212 ASP A N 1
ATOM 1706 C CA . ASP A 1 212 ? -11.460 7.636 20.680 1.00 89.38 212 ASP A CA 1
ATOM 1707 C C . ASP A 1 212 ? -10.241 6.975 21.336 1.00 89.38 212 ASP A C 1
ATOM 1709 O O . ASP A 1 212 ? -9.234 6.703 20.675 1.00 89.38 212 ASP A O 1
ATOM 1713 N N . ILE A 1 213 ? -10.339 6.682 22.638 1.00 92.06 213 ILE A N 1
ATOM 1714 C CA . ILE A 1 213 ? -9.287 5.990 23.391 1.00 92.06 213 ILE A CA 1
ATOM 1715 C C . ILE A 1 213 ? -9.093 4.576 22.839 1.00 92.06 213 ILE A C 1
ATOM 1717 O O . ILE A 1 213 ? -7.971 4.207 22.498 1.00 92.06 213 ILE A O 1
ATOM 1721 N N . ALA A 1 214 ? -10.171 3.801 22.710 1.00 89.75 214 ALA A N 1
ATOM 1722 C CA . ALA A 1 214 ? -10.128 2.432 22.207 1.00 89.75 214 ALA A CA 1
ATOM 1723 C C . ALA A 1 214 ? -9.524 2.368 20.800 1.00 89.75 214 ALA A C 1
ATOM 1725 O O . ALA A 1 214 ? -8.603 1.593 20.552 1.00 89.75 214 ALA A O 1
ATOM 1726 N N . TYR A 1 215 ? -9.982 3.241 19.901 1.00 87.56 215 TYR A N 1
ATOM 1727 C CA . TYR A 1 215 ? -9.492 3.333 18.531 1.00 87.56 215 TYR A CA 1
ATOM 1728 C C . TYR A 1 215 ? -7.990 3.617 18.490 1.00 87.56 215 TYR A C 1
ATOM 1730 O O . TYR A 1 215 ? -7.250 2.961 17.755 1.00 87.56 215 TYR A O 1
ATOM 1738 N N . LYS A 1 216 ? -7.511 4.542 19.330 1.00 87.12 216 LYS A N 1
ATOM 1739 C CA . LYS A 1 216 ? -6.080 4.830 19.445 1.00 87.12 216 LYS A CA 1
ATOM 1740 C C . LYS A 1 216 ? -5.290 3.621 19.954 1.00 87.12 216 LYS A C 1
ATOM 1742 O O . LYS A 1 216 ? -4.277 3.281 19.356 1.00 87.12 216 LYS A O 1
ATOM 1747 N N . ARG A 1 217 ? -5.763 2.941 21.002 1.00 87.31 217 ARG A N 1
ATOM 1748 C CA . ARG A 1 217 ? -5.093 1.754 21.567 1.00 87.31 217 ARG A CA 1
ATOM 1749 C C . ARG A 1 217 ? -5.005 0.594 20.571 1.00 87.31 217 ARG A C 1
ATOM 1751 O O . ARG A 1 217 ? -3.975 -0.072 20.511 1.00 87.31 217 ARG A O 1
ATOM 1758 N N . ILE A 1 218 ? -6.055 0.379 19.776 1.00 84.50 218 ILE A N 1
ATOM 1759 C CA . ILE A 1 218 ? -6.084 -0.638 18.713 1.00 84.50 218 ILE A CA 1
ATOM 1760 C C . ILE A 1 218 ? -5.085 -0.276 17.612 1.00 84.50 218 ILE A C 1
ATOM 1762 O O . ILE A 1 218 ? -4.285 -1.115 17.200 1.00 84.50 218 ILE A O 1
ATOM 1766 N N . LYS A 1 219 ? -5.070 0.994 17.182 1.00 81.00 219 LYS A N 1
ATOM 1767 C CA . LYS A 1 219 ? -4.118 1.494 16.182 1.00 81.00 219 LYS A CA 1
ATOM 1768 C C . LYS A 1 219 ? -2.665 1.369 16.650 1.00 81.00 219 LYS A C 1
ATOM 1770 O O . LYS A 1 219 ? -1.803 0.971 15.871 1.00 81.00 219 LYS A O 1
ATOM 1775 N N . ASP A 1 220 ? -2.414 1.653 17.925 1.00 83.06 220 ASP A N 1
ATOM 1776 C CA . ASP A 1 220 ? -1.098 1.543 18.559 1.00 83.06 220 ASP A CA 1
ATOM 1777 C C . ASP A 1 220 ? -0.723 0.078 18.891 1.00 83.06 220 ASP A C 1
ATOM 1779 O O . ASP A 1 220 ? 0.355 -0.176 19.430 1.00 83.06 220 ASP A O 1
ATOM 1783 N N . LYS A 1 221 ? -1.586 -0.896 18.549 1.00 80.19 221 LYS A N 1
ATOM 1784 C CA . LYS A 1 221 ? -1.434 -2.338 18.819 1.00 80.19 221 LYS A CA 1
ATOM 1785 C C . LYS A 1 221 ? -1.227 -2.668 20.303 1.00 80.19 221 LYS A C 1
ATOM 1787 O O . LYS A 1 221 ? -0.625 -3.687 20.635 1.00 80.19 221 LYS A O 1
ATOM 1792 N N . GLU A 1 222 ? -1.731 -1.820 21.199 1.00 82.50 222 GLU A N 1
ATOM 1793 C CA . GLU A 1 222 ? -1.707 -2.075 22.643 1.00 82.50 222 GLU A CA 1
ATOM 1794 C C . GLU A 1 222 ? -2.684 -3.204 23.010 1.00 82.50 222 GLU A C 1
ATOM 1796 O O . GLU A 1 222 ? -2.392 -4.018 23.883 1.00 82.50 222 GLU A O 1
ATOM 1801 N N . PHE A 1 223 ? -3.822 -3.271 22.307 1.00 78.19 223 PHE A N 1
ATOM 1802 C CA . PHE A 1 223 ? -4.866 -4.281 22.479 1.00 78.19 223 PHE A CA 1
ATOM 1803 C C . PHE A 1 223 ? -5.519 -4.647 21.137 1.00 78.19 223 PHE A C 1
ATOM 1805 O O . PHE A 1 223 ? -5.667 -3.794 20.263 1.00 78.19 223 PHE A O 1
ATOM 1812 N N . ASP A 1 224 ? -6.004 -5.884 21.014 1.00 83.50 224 ASP A N 1
ATOM 1813 C CA . ASP A 1 224 ? -7.142 -6.191 20.131 1.00 83.50 224 ASP A CA 1
ATOM 1814 C C . ASP A 1 224 ? -8.429 -5.615 20.761 1.00 83.50 224 ASP A C 1
ATOM 1816 O O . ASP A 1 224 ? -8.550 -5.603 21.990 1.00 83.50 224 ASP A O 1
ATOM 1820 N N . LEU A 1 225 ? -9.405 -5.159 19.961 1.00 82.88 225 LEU A N 1
ATOM 1821 C CA . LEU A 1 225 ? -10.693 -4.679 20.477 1.00 82.88 225 LEU A CA 1
ATOM 1822 C C . LEU A 1 225 ? -11.324 -5.684 21.452 1.00 82.88 225 LEU A C 1
ATOM 1824 O O . LEU A 1 225 ? -11.754 -5.278 22.527 1.00 82.88 225 LEU A O 1
ATOM 1828 N N . ALA A 1 226 ? -11.379 -6.973 21.108 1.00 81.75 226 ALA A N 1
ATOM 1829 C CA . ALA A 1 226 ? -12.020 -7.973 21.962 1.00 81.75 226 ALA A CA 1
ATOM 1830 C C . ALA A 1 226 ? -11.319 -8.070 23.326 1.00 81.75 226 ALA A C 1
ATOM 1832 O O . ALA A 1 226 ? -11.965 -8.090 24.371 1.00 81.75 226 ALA A O 1
ATOM 1833 N N . GLN A 1 2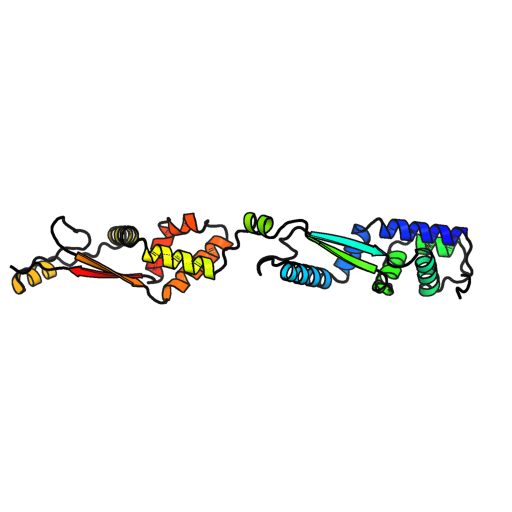27 ? -9.984 -8.034 23.321 1.00 84.25 227 GLN A N 1
ATOM 1834 C CA . GLN A 1 227 ? -9.187 -8.025 24.547 1.00 84.25 227 GLN A CA 1
ATOM 1835 C C . GLN A 1 227 ? -9.403 -6.749 25.362 1.00 84.25 227 GLN A C 1
ATOM 1837 O O . GLN A 1 227 ? -9.465 -6.812 26.588 1.00 84.25 227 GLN A O 1
ATOM 1842 N N . TYR A 1 228 ? -9.505 -5.596 24.696 1.00 89.00 228 TYR A N 1
ATOM 1843 C CA . TYR A 1 228 ? -9.765 -4.326 25.359 1.00 89.00 228 TYR A CA 1
ATOM 1844 C C . TYR A 1 228 ? -11.137 -4.330 26.035 1.00 89.00 228 TYR A C 1
ATOM 1846 O O . TYR A 1 228 ? -11.207 -4.037 27.226 1.00 89.00 228 TYR A O 1
ATOM 1854 N N . LEU A 1 229 ? -12.197 -4.714 25.320 1.00 86.12 229 LEU A N 1
ATOM 1855 C CA . LEU A 1 229 ? -13.576 -4.709 25.823 1.00 86.12 229 LEU A CA 1
ATOM 1856 C C . LEU A 1 229 ? -13.787 -5.640 27.028 1.00 86.12 229 LEU A C 1
ATOM 1858 O O . LEU A 1 229 ? -14.586 -5.320 27.904 1.00 86.12 229 LEU A O 1
ATOM 1862 N N . ASP A 1 230 ? -13.029 -6.734 27.118 1.00 84.38 230 ASP A N 1
ATOM 1863 C CA . ASP A 1 230 ? -13.061 -7.656 28.263 1.00 84.38 230 ASP A CA 1
ATOM 1864 C C . ASP A 1 230 ? -12.119 -7.245 29.417 1.00 84.38 230 ASP A C 1
ATOM 1866 O O . ASP A 1 230 ? -12.055 -7.909 30.457 1.00 84.38 230 ASP A O 1
ATOM 1870 N N . SER A 1 231 ? -11.358 -6.158 29.264 1.00 86.00 231 SER A N 1
ATOM 1871 C CA . SER A 1 231 ? -10.335 -5.752 30.231 1.00 86.00 231 SER A CA 1
ATOM 1872 C C . SER A 1 231 ? -10.862 -4.832 31.337 1.00 86.00 231 SER A C 1
ATOM 1874 O O . SER A 1 231 ? -11.778 -4.031 31.153 1.00 86.00 231 SER A O 1
ATOM 1876 N N . GLN A 1 232 ? -10.178 -4.833 32.488 1.00 85.75 232 GLN A N 1
ATOM 1877 C CA . GLN A 1 232 ? -10.396 -3.800 33.512 1.00 85.75 232 GLN A CA 1
ATOM 1878 C C . GLN A 1 232 ? -10.022 -2.392 33.032 1.00 85.75 232 GLN A C 1
ATOM 1880 O O . GLN A 1 232 ? -10.542 -1.408 33.557 1.00 85.75 232 GLN A O 1
ATOM 1885 N N . THR A 1 233 ? -9.127 -2.285 32.045 1.00 90.00 233 THR A N 1
ATOM 1886 C CA . THR A 1 233 ? -8.745 -1.004 31.441 1.00 90.00 233 THR A CA 1
ATOM 1887 C C . THR A 1 233 ? -9.945 -0.346 30.772 1.00 90.00 233 THR A C 1
ATOM 1889 O O . THR A 1 233 ? -10.151 0.847 30.959 1.00 90.00 233 THR A O 1
ATOM 1892 N N . PHE A 1 234 ? -10.775 -1.114 30.065 1.00 90.38 234 PHE A N 1
ATOM 1893 C CA . PHE A 1 234 ? -11.993 -0.594 29.449 1.00 90.38 234 PHE A CA 1
ATOM 1894 C C . PHE A 1 234 ? -12.985 -0.059 30.483 1.00 90.38 234 PHE A C 1
ATOM 1896 O O . PHE A 1 234 ? -13.453 1.069 30.347 1.00 90.38 234 PHE A O 1
ATOM 1903 N N . PHE A 1 235 ? -13.249 -0.803 31.560 1.00 86.94 235 PHE A N 1
ATOM 1904 C CA . PHE A 1 235 ? -14.142 -0.323 32.621 1.00 86.94 235 PHE A CA 1
ATOM 1905 C C . PHE A 1 235 ? -13.605 0.930 33.321 1.00 86.94 235 PHE A C 1
ATOM 1907 O O . PHE A 1 235 ? -14.369 1.848 33.614 1.00 86.94 235 PHE A O 1
ATOM 1914 N N . LYS A 1 236 ? -12.285 1.009 33.518 1.00 87.88 236 LYS A N 1
ATOM 1915 C CA . LYS A 1 236 ? -11.628 2.209 34.042 1.00 87.88 236 LYS A CA 1
ATOM 1916 C C . LYS A 1 236 ? -11.775 3.402 33.099 1.00 87.88 236 LYS A C 1
ATOM 1918 O O . LYS A 1 236 ? -12.020 4.512 33.557 1.00 87.88 236 LYS A O 1
ATOM 1923 N N . ASP A 1 237 ? -11.607 3.190 31.798 1.00 90.69 237 ASP A N 1
ATOM 1924 C CA . ASP A 1 237 ? -11.753 4.248 30.800 1.00 90.69 237 ASP A CA 1
ATOM 1925 C C . ASP A 1 237 ? -13.221 4.723 30.722 1.00 90.69 237 ASP A C 1
ATOM 1927 O O . ASP A 1 237 ? -13.458 5.929 30.653 1.00 90.69 237 ASP A O 1
ATOM 1931 N N . ILE A 1 238 ? -14.206 3.818 30.828 1.00 88.00 238 ILE A N 1
ATOM 1932 C CA . ILE A 1 238 ? -15.635 4.170 30.951 1.00 88.00 238 ILE A CA 1
ATOM 1933 C C . ILE A 1 238 ? -15.883 5.078 32.158 1.00 88.00 238 ILE A C 1
ATOM 1935 O O . ILE A 1 238 ? -16.538 6.115 32.008 1.00 88.00 238 ILE A O 1
ATOM 1939 N N . ASP A 1 239 ? -15.372 4.689 33.327 1.00 84.44 239 ASP A N 1
ATOM 1940 C CA . ASP A 1 239 ? -15.529 5.427 34.584 1.00 84.44 239 ASP A CA 1
ATOM 1941 C C . ASP A 1 239 ? -14.872 6.814 34.493 1.00 84.44 239 ASP A C 1
ATOM 1943 O O . ASP A 1 239 ? -15.529 7.839 34.667 1.00 84.44 239 ASP A O 1
ATOM 1947 N N . LEU A 1 240 ? -13.605 6.876 34.067 1.00 88.25 240 LEU A N 1
ATOM 1948 C CA . LEU A 1 240 ? -12.866 8.134 33.910 1.00 88.25 240 LEU A CA 1
ATOM 1949 C C . LEU A 1 240 ? -13.529 9.114 32.935 1.00 88.25 240 LEU A C 1
ATOM 1951 O O . LEU A 1 240 ? -13.394 10.329 33.101 1.00 88.25 240 LEU A O 1
ATOM 1955 N N . GLN A 1 241 ? -14.206 8.609 31.901 1.00 91.19 241 GLN A N 1
ATOM 1956 C CA . GLN A 1 241 ? -14.903 9.445 30.926 1.00 91.19 241 GLN A CA 1
ATOM 1957 C C . GLN A 1 241 ? -16.363 9.730 31.297 1.00 91.19 241 GLN A C 1
ATOM 1959 O O . GLN A 1 241 ? -17.019 10.478 30.572 1.00 91.19 241 GLN A O 1
ATOM 1964 N N . ASN A 1 242 ? -16.891 9.184 32.399 1.00 85.62 242 ASN A N 1
ATOM 1965 C CA . ASN A 1 242 ? -18.316 9.244 32.741 1.00 85.62 242 ASN A CA 1
ATOM 1966 C C . ASN A 1 242 ? -19.210 8.808 31.561 1.00 85.62 242 ASN A C 1
ATOM 1968 O O . ASN A 1 242 ? -20.220 9.450 31.250 1.00 85.62 242 ASN A O 1
ATOM 1972 N N . ALA A 1 243 ? -18.800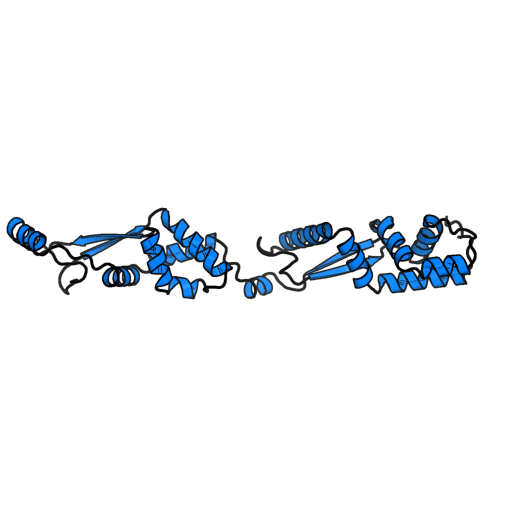 7.761 30.837 1.00 85.56 243 ALA A N 1
ATOM 1973 C CA . ALA A 1 243 ? -19.522 7.281 29.655 1.00 85.56 243 ALA A CA 1
ATOM 1974 C C . ALA A 1 243 ? -20.813 6.534 30.015 1.00 85.56 243 ALA A C 1
ATOM 1976 O O . ALA A 1 243 ? -21.749 6.495 29.216 1.00 85.56 243 ALA A O 1
ATOM 1977 N N . VAL A 1 244 ? -20.870 5.987 31.230 1.00 81.06 244 VAL A N 1
ATOM 1978 C CA . VAL A 1 244 ? -22.018 5.266 31.774 1.00 81.06 244 VAL A CA 1
ATOM 1979 C C . VAL A 1 244 ? -22.328 5.803 33.164 1.00 81.06 244 VAL A C 1
ATOM 1981 O O . VAL A 1 244 ? -21.431 5.977 33.986 1.00 81.06 244 VAL A O 1
ATOM 1984 N N . THR A 1 245 ? -23.607 6.035 33.428 1.00 75.50 245 THR A N 1
ATOM 1985 C CA . THR A 1 245 ? -24.149 6.297 34.761 1.00 75.50 245 THR A CA 1
ATOM 1986 C C . THR A 1 245 ? -25.039 5.126 35.163 1.00 75.50 245 THR A C 1
ATOM 1988 O O . THR A 1 245 ? -25.731 4.548 34.324 1.00 75.50 245 THR A O 1
ATOM 1991 N N . ILE A 1 246 ? -24.978 4.742 36.435 1.00 72.25 246 ILE A N 1
ATOM 1992 C CA . ILE A 1 246 ? -25.797 3.669 36.995 1.00 72.25 246 ILE A CA 1
ATOM 1993 C C . ILE A 1 246 ? -26.806 4.318 37.933 1.00 72.25 246 ILE A C 1
ATOM 1995 O O . ILE A 1 246 ? -26.415 4.871 38.960 1.00 72.25 246 ILE A O 1
ATOM 1999 N N . ASP A 1 247 ? -28.080 4.199 37.587 1.00 70.56 247 ASP A N 1
ATOM 2000 C CA . ASP A 1 247 ? -29.181 4.545 38.472 1.00 70.56 247 ASP A CA 1
ATOM 2001 C C . ASP A 1 247 ? -29.654 3.272 39.172 1.00 70.56 247 ASP A C 1
ATOM 2003 O O . ASP A 1 247 ? -29.878 2.236 38.540 1.00 70.56 247 ASP A O 1
ATOM 2007 N N . VAL A 1 248 ? -29.763 3.337 40.497 1.00 67.62 248 VAL A N 1
ATOM 2008 C CA . VAL A 1 248 ? -30.218 2.224 41.331 1.00 67.62 248 VAL A CA 1
ATOM 2009 C C . VAL A 1 248 ? -31.467 2.670 42.072 1.00 67.62 248 VAL A C 1
ATOM 2011 O O . VAL A 1 248 ? -31.394 3.471 43.003 1.00 67.62 248 VAL A O 1
ATOM 2014 N N . ASP A 1 249 ? -32.602 2.113 41.671 1.00 63.38 249 ASP A N 1
ATOM 2015 C CA . ASP A 1 249 ? -33.877 2.280 42.347 1.00 63.38 249 ASP A CA 1
ATOM 2016 C C . ASP A 1 249 ? -34.075 1.126 43.331 1.00 63.38 249 ASP A C 1
ATOM 2018 O O . ASP A 1 249 ? -34.047 -0.052 42.965 1.00 63.38 249 ASP A O 1
ATOM 2022 N N . ILE A 1 250 ? -34.284 1.458 44.603 1.00 62.62 250 ILE A N 1
ATOM 2023 C CA . ILE A 1 250 ? -34.624 0.474 45.633 1.00 62.62 250 ILE A CA 1
ATOM 2024 C C . ILE A 1 250 ? -36.138 0.263 45.586 1.00 62.62 250 ILE A C 1
ATOM 2026 O O . ILE A 1 250 ? -36.904 1.202 45.817 1.00 62.62 250 ILE A O 1
ATOM 2030 N N . LEU A 1 251 ? -36.579 -0.963 45.297 1.00 58.91 251 LEU A N 1
ATOM 2031 C CA . LEU A 1 251 ? -37.994 -1.314 45.313 1.00 58.91 251 LEU A CA 1
ATOM 2032 C C . LEU A 1 251 ? -38.375 -1.678 46.745 1.00 58.91 251 LEU A C 1
ATOM 2034 O O . LEU A 1 251 ? -38.032 -2.733 47.273 1.00 58.91 251 LEU A O 1
ATOM 2038 N N . LEU A 1 252 ? -39.068 -0.753 47.397 1.00 55.44 252 LEU A N 1
ATOM 2039 C CA . LEU A 1 252 ? -39.606 -0.975 48.728 1.00 55.44 252 LEU A CA 1
ATOM 2040 C C . LEU A 1 252 ? -40.897 -1.779 48.591 1.00 55.44 252 LEU A C 1
ATOM 2042 O O . LEU A 1 252 ? -41.910 -1.241 48.139 1.00 55.44 252 LEU A O 1
ATOM 2046 N N . GLU A 1 253 ? -40.874 -3.060 48.967 1.00 49.09 253 GLU A N 1
ATOM 2047 C CA . GLU A 1 253 ? -42.115 -3.807 49.172 1.00 49.09 253 GLU A CA 1
ATOM 2048 C C . GLU A 1 253 ? -42.907 -3.120 50.295 1.00 49.09 253 GLU A C 1
ATOM 2050 O O . GLU A 1 253 ? -42.498 -3.088 51.457 1.00 49.09 253 GLU A O 1
ATOM 2055 N N . GLY A 1 254 ? -44.030 -2.499 49.931 1.00 44.91 254 GLY A N 1
ATOM 2056 C CA . GLY A 1 254 ? -44.976 -1.958 50.898 1.00 44.91 254 GLY A CA 1
ATOM 2057 C C . GLY A 1 254 ? -45.696 -3.097 51.616 1.00 44.91 254 GLY A C 1
ATOM 2058 O O . GLY A 1 254 ? -46.239 -3.981 50.955 1.00 44.91 254 GLY A O 1
ATOM 2059 N N . ASN A 1 255 ? -45.699 -3.054 52.953 1.00 35.62 255 ASN A N 1
ATOM 2060 C CA . ASN A 1 255 ? -46.563 -3.890 53.799 1.00 35.62 255 ASN A CA 1
ATOM 2061 C C . ASN A 1 255 ? -48.047 -3.782 53.415 1.00 35.62 255 ASN A C 1
ATOM 2063 O O . ASN A 1 255 ? -48.502 -2.645 53.138 1.00 35.62 255 ASN A O 1
#

Organism: NCBI:txid246432

Foldseek 3Di:
DDDPFQADPVLLVLLLVLLVVVLVPFVNLVVVCCVVPVPVVFVVQLVVCVVLPADPPDTPVQFDKDKHKDAQDHSSVLSVQLCVVVVVRVPYSVVSNVLSVPVVSSSVSCVVVVVRMDIDMGGPDHSVRSCVVDVCPDLVNLLVVLVVLLVPPPPVLLVLCCVPPFQDDDPVVQVVCCVVVVDGDDTSNGDDPPWDKDKDKDFDPLSSVLSVVLNVCVVVVVDDSVRCSPDPVSSVSCVVSVRIDIDMDTDDDDD

Secondary structure (DSSP, 8-state):
-----SS-HHHHHHHHHHHHHHHH-HHHHHHHHHHHHHHHHHHHHHHHHHHHT--TT--TTTS-EEEEEEE-S-HHHHHHHHHHHTT-TT--HHHHHHHHT-HHHHHHHHHHTGGGEEEEEEE-S-HHHHHHHS----HHHHHHHHHHHHHH-HHHHHHHHHHHS--PPPHHHHHHHHHHHS-----GGG--TT-EEEEEEEE-TTHHHHHHHHHHHHHTTS--HHHHHTSHHHHHHHHHTT-EEEEEEEE----

Radius of gyration: 36.23 Å; chains: 1; bounding box: 79×28×106 Å

pLDDT: mean 81.2, std 12.67, range [35.59, 95.62]